Protein AF-0000000080300052 (afdb_homodimer)

Secondary structure (DSSP, 8-state):
----------HHHHHHHHHHHHTTT--TTTT-EEEEES-TTSHHHHHHHHTT-SEEEEEE--HHHHHHHHHHHHHTT-SSEEEEES-HHHHHHH----EEEEEE-PPTT-GGGGGHHHHHHHTT-EEEEEEEEEEE-TT---TTSTTEEEEEEETTEEEEEE----/----------HHHHHHHHHHHHTTT--TTTT-EEEEES-TTSHHHHHHHHTT-SEEEEEE--HHHHHHHHHHHHHTT-SSEEEEES-HHHHHHH----EEEEEE-PPTT-GGGGGHHHHHHHTT-EEEEEEEEEEE-TT---TTSTTEEEEEEETTEEEEEE----

InterPro domains:
  IPR002052 DNA methylase, N-6 adenine-specific, conserved site [PS00092] (102-108)
  IPR004398 RNA methyltransferase, RsmD [PIRSF004553] (4-162)
  IPR004398 RNA methyltransferase, RsmD [PTHR43542] (2-165)
  IPR029063 S-adenosyl-L-methionine-dependent methyltransferase superfamily [G3DSA:3.40.50.150] (1-165)
  IPR029063 S-adenosyl-L-methionine-dependent methyltransferase superfamily [SSF53335] (2-160)

Nearest PDB structures (foldseek):
  2fpo-assembly1_A  TM=8.765E-01  e=6.706E-13  Escherichia coli K-12
  2fpo-assembly6_F  TM=8.638E-01  e=6.706E-13  Escherichia coli K-12
  2fpo-assembly3_C  TM=8.314E-01  e=1.056E-12  Escherichia coli K-12
  2fpo-assembly4_D  TM=8.190E-01  e=1.894E-12  Escherichia coli K-12
  2fpo-assembly5_E  TM=8.215E-01  e=5.350E-12  Escherichia coli K-12

Foldseek 3Di:
DDDPPPVQCDVVNVVVVVVVVVVVQDQQQPAFEEEEEQCQQVPVVVVSVVSHHQAYEYEHADPVSLVNNVVVCVVVVDPRYDYDHDDRLVCLQPDQEAGQEYEYEDDPPDPCLLCVVVSNVVSRRYDQSHKYKYKDFPVDDCCPPPQWDDWDDRRGIIITMGHNDD/DDDPPPVQCDVVNVVVVVVVVVVVQDQQQPAFEEEEEQCQQVPVVVVSVVSHHQAYEYEHADPVSLVNNVVVCVVVVDPRYDYDHDDRLVCLQPDQEAGQEYEYEDDPPDPCLLCVVVSNVVSRRYDQSHKYKYKDFPVDDDCPPPQWDDWDDRRGIIITMGHNDD

Sequence (332 aa):
MPHTFKARPTTDFAKENLFNVLSNYMDFEEGVRALDLFAGTGSISIELVSRGCDQVISVEKDRDHYAFICKVMKELKTDKCLPVRGDVFRYIQGSRERFDFIFADPPYGLKELETLPDLIFDNNLLKEDGLFVLEHGKTNNFEEHPCFLERRIYGSVNFSFFGIQGMPHTFKARPTTDFAKENLFNVLSNYMDFEEGVRALDLFAGTGSISIELVSRGCDQVISVEKDRDHYAFICKVMKELKTDKCLPVRGDVFRYIQGSRERFDFIFADPPYGLKELETLPDLIFDNNLLKEDGLFVLEHGKTNNFEEHPCFLERRIYGSVNFSFFGIQG

Radius of gyration: 22.31 Å; Cα contacts (8 Å, |Δi|>4): 583; chains: 2; bounding box: 36×69×65 Å

pLDDT: mean 90.88, std 15.08, range [22.73, 98.81]

Organism: Bacteroides stercoris (NCBI:txid46506)

Structure (mmCIF, N/CA/C/O backbone):
data_AF-0000000080300052-model_v1
#
loop_
_entity.id
_entity.type
_entity.pdbx_description
1 polymer 'Ribosomal RNA small subunit methyltransferase D'
#
loop_
_atom_site.group_PDB
_atom_site.id
_atom_site.type_symbol
_atom_site.label_atom_id
_atom_site.label_alt_id
_atom_site.label_comp_id
_atom_site.label_asym_id
_atom_site.label_entity_id
_atom_site.label_seq_id
_atom_site.pdbx_PDB_ins_code
_atom_site.Cartn_x
_atom_site.Cartn_y
_atom_site.Cartn_z
_atom_site.occupancy
_atom_site.B_iso_or_equiv
_atom_site.auth_seq_id
_atom_site.auth_comp_id
_atom_site.auth_asym_id
_atom_site.auth_atom_id
_atom_site.pdbx_PDB_model_num
ATOM 1 N N . MET A 1 1 ? -16.984 16.594 -32.406 1 22.95 1 MET A N 1
ATOM 2 C CA . MET A 1 1 ? -15.789 17 -31.672 1 22.95 1 MET A CA 1
ATOM 3 C C . MET A 1 1 ? -15.625 16.172 -30.391 1 22.95 1 MET A C 1
ATOM 5 O O . MET A 1 1 ? -16.531 16.125 -29.562 1 22.95 1 MET A O 1
ATOM 9 N N . PRO A 1 2 ? -14.945 15.039 -30.25 1 26.14 2 PRO A N 1
ATOM 10 C CA . PRO A 1 2 ? -15.219 13.992 -29.266 1 26.14 2 PRO A CA 1
ATOM 11 C C . PRO A 1 2 ? -15.133 14.5 -27.828 1 26.14 2 PRO A C 1
ATOM 13 O O . PRO A 1 2 ? -14.523 15.539 -27.578 1 26.14 2 PRO A O 1
ATOM 16 N N .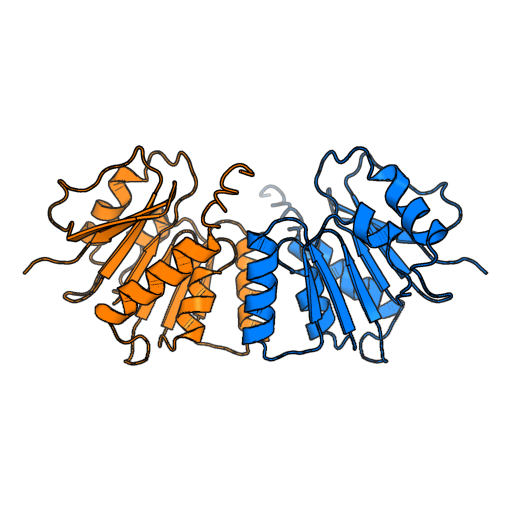 HIS A 1 3 ? -16.094 14.242 -26.781 1 28.86 3 HIS A N 1
ATOM 17 C CA . HIS 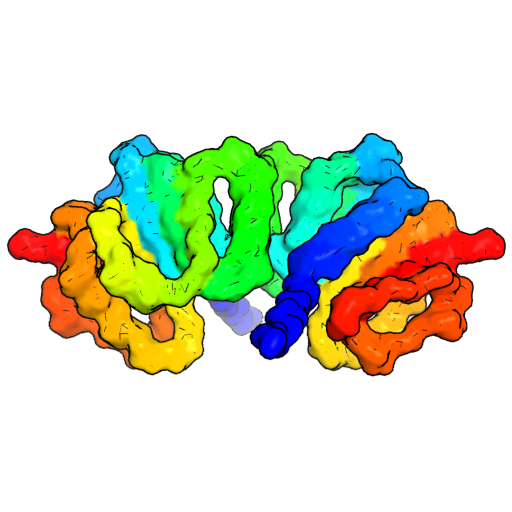A 1 3 ? -16.391 14.562 -25.391 1 28.86 3 HIS A CA 1
ATOM 18 C C . HIS A 1 3 ? -15.141 14.469 -24.516 1 28.86 3 HIS A C 1
ATOM 20 O O . HIS A 1 3 ? -14.234 13.688 -24.812 1 28.86 3 HIS A O 1
ATOM 26 N N . THR A 1 4 ? -14.742 15.602 -23.828 1 32.94 4 THR A N 1
ATOM 27 C CA . THR A 1 4 ? -13.602 15.922 -22.969 1 32.94 4 THR A CA 1
ATOM 28 C C . THR A 1 4 ? -13.336 14.797 -21.969 1 32.94 4 THR A C 1
ATOM 30 O O . THR A 1 4 ? -14.219 14.414 -21.203 1 32.94 4 THR A O 1
ATOM 33 N N . PHE A 1 5 ? -12.68 13.82 -22.375 1 31.84 5 PHE A N 1
ATOM 34 C CA . PHE A 1 5 ? -12.133 12.836 -21.453 1 31.84 5 PHE A CA 1
ATOM 35 C C . PHE A 1 5 ? -11.625 13.508 -20.172 1 31.84 5 PHE A C 1
ATOM 37 O O . PHE A 1 5 ? -10.641 14.242 -20.203 1 31.84 5 PHE A O 1
ATOM 44 N N . LYS A 1 6 ? -12.492 14.172 -19.5 1 33.47 6 LYS A N 1
ATOM 45 C CA . LYS A 1 6 ? -12.109 14.711 -18.203 1 33.47 6 LYS A CA 1
ATOM 46 C C . LYS A 1 6 ? -11.383 13.664 -17.359 1 33.47 6 LYS A C 1
ATOM 48 O O . LYS A 1 6 ? -12.008 12.727 -16.844 1 33.47 6 LYS A O 1
ATOM 53 N N . ALA A 1 7 ? -10.195 13.375 -17.641 1 35.72 7 ALA A N 1
ATOM 54 C CA . ALA A 1 7 ? -9.352 12.539 -16.797 1 35.72 7 ALA A CA 1
ATOM 55 C C . ALA A 1 7 ? -9.453 12.961 -15.336 1 35.72 7 ALA A C 1
ATOM 57 O O . ALA A 1 7 ? -9.211 14.117 -14.992 1 35.72 7 ALA A O 1
ATOM 58 N N . ARG A 1 8 ? -10.422 12.414 -14.523 1 44.41 8 ARG A N 1
ATOM 59 C CA . ARG A 1 8 ? -10.523 12.695 -13.102 1 44.41 8 ARG A CA 1
ATOM 60 C C . ARG A 1 8 ? -9.148 12.672 -12.43 1 44.41 8 ARG A C 1
ATOM 62 O O . ARG A 1 8 ? -8.344 11.781 -12.695 1 44.41 8 ARG A O 1
ATOM 69 N N . PRO A 1 9 ? -8.766 13.922 -11.992 1 48.62 9 PRO A N 1
ATOM 70 C CA . PRO A 1 9 ? -7.523 13.875 -11.219 1 48.62 9 PRO A CA 1
ATOM 71 C C . PRO A 1 9 ? -7.457 12.672 -10.281 1 48.62 9 PRO A C 1
ATOM 73 O O . PRO A 1 9 ? -8.438 12.352 -9.602 1 48.62 9 PRO A O 1
ATOM 76 N N . THR A 1 10 ? -6.574 11.719 -10.555 1 54.78 10 THR A N 1
ATOM 77 C CA . THR A 1 10 ? -6.359 10.57 -9.68 1 54.78 10 THR A CA 1
ATOM 78 C C . THR A 1 10 ? -5.711 11 -8.367 1 54.78 10 THR A C 1
ATOM 80 O O . THR A 1 10 ? -5.145 12.094 -8.281 1 54.78 10 THR A O 1
ATOM 83 N N . THR A 1 11 ? -6.141 10.422 -7.254 1 64.38 11 THR A N 1
ATOM 84 C CA . THR A 1 11 ? -5.547 10.641 -5.941 1 64.38 11 THR A CA 1
ATOM 85 C C . THR A 1 11 ? -4.047 10.883 -6.059 1 64.38 11 THR A C 1
ATOM 87 O O . THR A 1 11 ? -3.486 11.711 -5.332 1 64.38 11 THR A O 1
ATOM 90 N N . ASP A 1 12 ? -3.469 10.477 -7.207 1 74.56 12 ASP A N 1
ATOM 91 C CA . ASP A 1 12 ? -2.037 10.656 -7.43 1 74.56 12 ASP A CA 1
ATOM 92 C C . ASP A 1 12 ? -1.721 12.078 -7.883 1 74.56 12 ASP A C 1
ATOM 94 O O . ASP A 1 12 ? -0.766 12.688 -7.402 1 74.56 12 ASP A O 1
ATOM 98 N N . PHE A 1 13 ? -2.639 12.602 -8.719 1 82.44 13 PHE A N 1
ATOM 99 C CA . PHE A 1 13 ? -2.467 13.969 -9.195 1 82.44 13 PHE A CA 1
ATOM 100 C C . PHE A 1 13 ? -2.562 14.961 -8.039 1 82.44 13 PHE A C 1
ATOM 102 O O . PHE A 1 13 ? -1.73 15.867 -7.918 1 82.44 13 PHE A O 1
ATOM 109 N N . ALA A 1 14 ? -3.529 14.812 -7.273 1 90.25 14 ALA A N 1
ATOM 110 C CA . ALA A 1 14 ? -3.721 15.688 -6.121 1 90.25 14 ALA A CA 1
ATOM 111 C C . ALA A 1 14 ? -2.502 15.664 -5.207 1 90.25 14 ALA A C 1
ATOM 113 O O . ALA A 1 14 ? -2.049 16.719 -4.738 1 90.25 14 ALA A O 1
ATOM 114 N N . LYS A 1 15 ? -1.946 14.539 -4.996 1 89.38 15 LYS A N 1
ATOM 115 C CA . LYS A 1 15 ? -0.787 14.375 -4.125 1 89.38 15 LYS A CA 1
ATOM 116 C C . LYS A 1 15 ? 0.44 15.07 -4.707 1 89.38 15 LYS A C 1
ATOM 118 O O . LYS A 1 15 ? 1.179 15.742 -3.988 1 89.38 15 LYS A O 1
ATOM 123 N N . GLU A 1 16 ? 0.646 14.891 -6 1 89.5 16 GLU A N 1
ATOM 124 C CA . GLU A 1 16 ? 1.771 15.547 -6.656 1 89.5 16 GLU A CA 1
ATOM 125 C C . GLU A 1 16 ? 1.666 17.062 -6.539 1 89.5 16 GLU A C 1
ATOM 127 O O . GLU A 1 16 ? 2.656 17.734 -6.254 1 89.5 16 GLU A O 1
ATOM 132 N N . ASN A 1 17 ? 0.532 17.531 -6.77 1 93.06 17 ASN A N 1
ATOM 133 C CA . ASN A 1 17 ? 0.311 18.969 -6.652 1 93.06 17 ASN A CA 1
ATOM 134 C C . ASN A 1 17 ? 0.494 19.438 -5.219 1 93.06 17 ASN A C 1
ATOM 136 O O . ASN A 1 17 ? 1.054 20.516 -4.984 1 93.06 17 ASN A O 1
ATOM 140 N N . LEU A 1 18 ? 0.009 18.656 -4.316 1 95.75 18 LEU A N 1
ATOM 141 C CA . LEU A 1 18 ? 0.187 18.984 -2.906 1 95.75 18 LEU A CA 1
ATOM 142 C C . LEU A 1 18 ? 1.66 19.219 -2.586 1 95.75 18 LEU A C 1
ATOM 144 O O . LEU A 1 18 ? 2.016 20.25 -1.998 1 95.75 18 LEU A O 1
ATOM 148 N N . PHE A 1 19 ? 2.523 18.359 -2.969 1 95.75 19 PHE A N 1
ATOM 149 C CA . PHE A 1 19 ? 3.932 18.453 -2.6 1 95.75 19 PHE A CA 1
ATOM 150 C C . PHE A 1 19 ? 4.621 19.578 -3.346 1 95.75 19 PHE A C 1
ATOM 152 O O . PHE A 1 19 ? 5.586 20.156 -2.846 1 95.75 19 PHE A O 1
ATOM 159 N N . ASN A 1 20 ? 4.078 19.891 -4.52 1 93.81 20 ASN A N 1
ATOM 160 C CA . ASN A 1 20 ? 4.559 21.094 -5.199 1 93.81 20 ASN A CA 1
ATOM 161 C C . ASN A 1 20 ? 4.266 22.359 -4.383 1 93.81 20 ASN A C 1
ATOM 163 O O . ASN A 1 20 ? 5.141 23.203 -4.223 1 93.81 20 ASN A O 1
ATOM 167 N N . VAL A 1 21 ? 3.098 22.391 -3.918 1 95.38 21 VAL A N 1
ATOM 168 C CA . VAL A 1 21 ? 2.695 23.547 -3.104 1 95.38 21 VAL A CA 1
ATOM 169 C C . VAL A 1 21 ? 3.514 23.562 -1.814 1 95.38 21 VAL A C 1
ATOM 171 O O . VAL A 1 21 ? 3.982 24.625 -1.393 1 95.38 21 VAL A O 1
ATOM 174 N N . LEU A 1 22 ? 3.75 22.469 -1.156 1 96.69 22 LEU A N 1
ATOM 175 C CA . LEU A 1 22 ? 4.461 22.359 0.113 1 96.69 22 LEU A CA 1
ATOM 176 C C . LEU A 1 22 ? 5.902 22.828 -0.029 1 96.69 22 LEU A C 1
ATOM 178 O O . LEU A 1 22 ? 6.48 23.359 0.917 1 96.69 22 LEU A O 1
ATOM 182 N N . SER A 1 23 ? 6.426 22.641 -1.203 1 94.44 23 SER A N 1
ATOM 183 C CA . SER A 1 23 ? 7.812 23.016 -1.451 1 94.44 23 SER A CA 1
ATOM 184 C C . SER A 1 23 ? 7.992 24.531 -1.341 1 94.44 23 SER A C 1
ATOM 186 O O . SER A 1 23 ? 9.109 25.016 -1.151 1 94.44 23 SER A O 1
ATOM 188 N N . ASN A 1 24 ? 6.871 25.203 -1.482 1 93.19 24 ASN A N 1
ATOM 189 C CA . ASN A 1 24 ? 6.914 26.656 -1.317 1 93.19 24 ASN A CA 1
ATOM 190 C C . ASN A 1 24 ? 6.953 27.047 0.156 1 93.19 24 ASN A C 1
ATOM 192 O O . ASN A 1 24 ? 7.32 28.172 0.49 1 93.19 24 ASN A O 1
ATOM 196 N N . TYR A 1 25 ? 6.531 26.203 1 1 93.06 25 TYR A N 1
ATOM 197 C CA . TYR A 1 25 ? 6.449 26.5 2.424 1 93.06 25 TYR A CA 1
ATOM 198 C C . TYR A 1 25 ? 7.699 26.031 3.154 1 93.06 25 TYR A C 1
ATOM 200 O O . TYR A 1 25 ? 8.078 26.609 4.184 1 93.06 25 TYR A O 1
ATOM 208 N N . MET A 1 26 ? 8.289 24.938 2.666 1 94.25 26 MET A N 1
ATOM 209 C CA . MET A 1 26 ? 9.398 24.359 3.428 1 94.25 26 MET A CA 1
ATOM 210 C C . MET A 1 26 ? 10.328 23.562 2.52 1 94.25 26 MET A C 1
ATOM 212 O O . MET A 1 26 ? 9.914 23.094 1.457 1 94.25 26 MET A O 1
ATOM 216 N N . ASP A 1 27 ? 11.531 23.469 2.939 1 95.81 27 ASP A N 1
ATOM 217 C CA . ASP A 1 27 ? 12.523 22.578 2.34 1 95.81 27 ASP A CA 1
ATOM 218 C C . ASP A 1 27 ? 12.648 21.281 3.131 1 95.81 27 ASP A C 1
ATOM 220 O O . ASP A 1 27 ? 13.203 21.266 4.23 1 95.81 27 ASP A O 1
ATOM 224 N N . PHE A 1 28 ? 12.195 20.234 2.555 1 95.5 28 PHE A N 1
ATOM 225 C CA . PHE A 1 28 ? 12.117 18.953 3.248 1 95.5 28 PHE A CA 1
ATOM 226 C C . PHE A 1 28 ? 13.5 18.453 3.625 1 95.5 28 PHE A C 1
ATOM 228 O O . PHE A 1 28 ? 13.648 17.625 4.539 1 95.5 28 PHE A O 1
ATOM 235 N N . GLU A 1 29 ? 14.508 18.969 2.955 1 95 29 GLU A N 1
ATOM 236 C CA . GLU A 1 29 ? 15.875 18.516 3.186 1 95 29 GLU A CA 1
ATOM 237 C C . GLU A 1 29 ? 16.531 19.281 4.328 1 95 29 GLU A C 1
ATOM 239 O O . GLU A 1 29 ? 17.672 19.016 4.68 1 95 29 GLU A O 1
ATOM 244 N N . GLU A 1 30 ? 15.805 20.156 4.898 1 94.56 30 GLU A N 1
ATOM 245 C CA . GLU A 1 30 ? 16.391 21.016 5.922 1 94.56 30 GLU A CA 1
ATOM 246 C C . GLU A 1 30 ? 15.93 20.609 7.316 1 94.56 30 GLU A C 1
ATOM 248 O O . GLU A 1 30 ? 15.406 21.438 8.07 1 94.56 30 GLU A O 1
ATOM 253 N N . GLY A 1 31 ? 16.125 19.359 7.691 1 94.69 31 GLY A N 1
ATOM 254 C CA . GLY A 1 31 ? 15.898 18.875 9.039 1 94.69 31 GLY A CA 1
ATOM 255 C C . GLY A 1 31 ? 14.43 18.812 9.414 1 94.69 31 GLY A C 1
ATOM 256 O O . GLY A 1 31 ? 14.078 18.984 10.586 1 94.69 31 GLY A O 1
ATOM 257 N N . VAL A 1 32 ? 13.562 18.562 8.484 1 97.06 32 VAL A N 1
ATOM 258 C CA . VAL A 1 32 ? 12.117 18.562 8.695 1 97.06 32 VAL A CA 1
ATOM 259 C C . VAL A 1 32 ? 11.703 17.266 9.398 1 97.06 32 VAL A C 1
ATOM 261 O O . VAL A 1 32 ? 12.086 16.172 8.977 1 97.06 32 VAL A O 1
ATOM 264 N N . ARG A 1 33 ? 11 17.406 10.484 1 98.19 33 ARG A N 1
ATOM 265 C CA . ARG A 1 33 ? 10.312 16.312 11.164 1 98.19 33 ARG A CA 1
ATOM 266 C C . ARG A 1 33 ? 8.828 16.297 10.805 1 98.19 33 ARG A C 1
ATOM 268 O O . ARG A 1 33 ? 8.109 17.266 11.062 1 98.19 33 ARG A O 1
ATOM 275 N N . ALA A 1 34 ? 8.383 15.203 10.273 1 98.75 34 ALA A N 1
ATOM 276 C CA . ALA A 1 34 ? 7.016 15.141 9.758 1 98.75 34 ALA A CA 1
ATOM 277 C C . ALA A 1 34 ? 6.211 14.047 10.453 1 98.75 34 ALA A C 1
ATOM 279 O O . ALA A 1 34 ? 6.777 13.047 10.906 1 98.75 34 ALA A O 1
ATOM 280 N N . LEU A 1 35 ? 4.949 14.25 10.562 1 98.81 35 LEU A N 1
ATOM 281 C CA . LEU A 1 35 ? 3.975 13.312 11.102 1 98.81 35 LEU A CA 1
ATOM 282 C C . LEU A 1 35 ? 2.902 12.984 10.07 1 98.81 35 LEU A C 1
ATOM 284 O O . LEU A 1 35 ? 2.248 13.883 9.539 1 98.81 35 LEU A O 1
ATOM 288 N N . ASP A 1 36 ? 2.775 11.742 9.734 1 98.69 36 ASP A N 1
ATOM 289 C CA . ASP A 1 36 ? 1.779 11.234 8.797 1 98.69 36 ASP A CA 1
ATOM 290 C C . ASP A 1 36 ? 0.674 10.477 9.523 1 98.69 36 ASP A C 1
ATOM 292 O O . ASP A 1 36 ? 0.85 9.312 9.891 1 98.69 36 ASP A O 1
ATOM 296 N N . LEU A 1 37 ? -0.493 11.141 9.742 1 98.62 37 LEU A N 1
ATOM 297 C CA . LEU A 1 37 ? -1.633 10.555 10.438 1 98.62 37 LEU A CA 1
ATOM 298 C C . LEU A 1 37 ? -2.543 9.812 9.461 1 98.62 37 LEU A C 1
ATOM 300 O O . LEU A 1 37 ? -2.805 10.305 8.359 1 98.62 37 LEU A O 1
ATOM 304 N N . PHE A 1 38 ? -3.082 8.664 9.891 1 97.81 38 PHE A N 1
ATOM 305 C CA . PHE A 1 38 ? -3.848 7.805 8.992 1 97.81 38 PHE A CA 1
ATOM 306 C C . PHE A 1 38 ? -3.035 7.449 7.754 1 97.81 38 PHE A C 1
ATOM 308 O O . PHE A 1 38 ? -3.496 7.645 6.629 1 97.81 38 PHE A O 1
ATOM 315 N N . ALA A 1 39 ? -1.866 6.777 7.992 1 97.31 39 ALA A N 1
ATOM 316 C CA . ALA A 1 39 ? -0.827 6.672 6.973 1 97.31 39 ALA A CA 1
ATOM 317 C C . ALA A 1 39 ? -1.252 5.73 5.852 1 97.31 39 ALA A C 1
ATOM 319 O O . ALA A 1 39 ? -0.729 5.805 4.734 1 97.31 39 ALA A O 1
ATOM 320 N N . GLY A 1 40 ? -2.234 4.746 6.199 1 94.25 40 GLY A N 1
ATOM 321 C CA . GLY A 1 40 ? -2.645 3.805 5.168 1 94.25 40 GLY A CA 1
ATOM 322 C C . GLY A 1 40 ? -1.496 2.969 4.637 1 94.25 40 GLY A C 1
ATOM 323 O O . GLY A 1 40 ? -0.765 2.344 5.406 1 94.25 40 GLY A O 1
ATOM 324 N N . THR A 1 41 ? -1.279 3.057 3.322 1 92.31 41 THR A N 1
ATOM 325 C CA . THR A 1 41 ? -0.199 2.299 2.699 1 92.31 41 THR A CA 1
ATOM 326 C C . THR A 1 41 ? 1.14 3.004 2.896 1 92.31 41 THR A C 1
ATOM 328 O O . THR A 1 41 ? 2.195 2.438 2.604 1 92.31 41 THR A O 1
ATOM 331 N N . GLY A 1 42 ? 1.105 4.18 3.35 1 95.12 42 GLY A N 1
ATOM 332 C CA . GLY A 1 42 ? 2.344 4.906 3.582 1 95.12 42 GLY A CA 1
ATOM 333 C C . GLY A 1 42 ? 2.768 5.758 2.398 1 95.12 42 GLY A C 1
ATOM 334 O O . GLY A 1 42 ? 3.928 6.16 2.301 1 95.12 42 GLY A O 1
ATOM 335 N N . SER A 1 43 ? 1.838 6.027 1.483 1 93.69 43 SER A N 1
ATOM 336 C CA . SER A 1 43 ? 2.152 6.785 0.276 1 93.69 43 SER A CA 1
ATOM 337 C C . SER A 1 43 ? 2.748 8.148 0.616 1 93.69 43 SER A C 1
ATOM 339 O O . SER A 1 43 ? 3.766 8.547 0.047 1 93.69 43 SER A O 1
ATOM 341 N N . ILE A 1 44 ? 2.16 8.812 1.545 1 96 44 ILE A N 1
ATOM 342 C CA . ILE A 1 44 ? 2.641 10.125 1.951 1 96 44 ILE A CA 1
ATOM 343 C C . ILE A 1 44 ? 3.975 9.984 2.682 1 96 44 ILE A C 1
ATOM 345 O O . ILE A 1 44 ? 4.91 10.75 2.428 1 96 44 ILE A O 1
ATOM 349 N N . SER A 1 45 ? 4.094 9.008 3.605 1 97.31 45 SER A N 1
ATOM 350 C CA . SER A 1 45 ? 5.328 8.758 4.344 1 97.31 45 SER A CA 1
ATOM 351 C C . SER A 1 45 ? 6.5 8.523 3.4 1 97.31 45 SER A C 1
ATOM 353 O O . SER A 1 45 ? 7.582 9.086 3.592 1 97.31 45 SER A O 1
ATOM 355 N N . ILE A 1 46 ? 6.23 7.781 2.377 1 94.81 46 ILE A N 1
ATOM 356 C CA . ILE A 1 46 ? 7.273 7.445 1.415 1 94.81 46 ILE A CA 1
ATOM 357 C C . ILE A 1 46 ? 7.691 8.695 0.648 1 94.81 46 ILE A C 1
ATOM 359 O O . ILE A 1 46 ? 8.883 8.93 0.42 1 94.81 46 ILE A O 1
ATOM 363 N N . GLU A 1 47 ? 6.723 9.516 0.265 1 94.88 47 GLU A N 1
ATOM 364 C CA . GLU A 1 47 ? 7.02 10.766 -0.43 1 94.88 47 GLU A CA 1
ATOM 365 C C . GLU A 1 47 ? 7.879 11.688 0.432 1 94.88 47 GLU A C 1
ATOM 367 O O . GLU A 1 47 ? 8.859 12.258 -0.052 1 94.88 47 GLU A O 1
ATOM 372 N N . LEU A 1 48 ? 7.508 11.773 1.665 1 97.25 48 LEU A N 1
ATOM 373 C CA . LEU A 1 48 ? 8.242 12.633 2.588 1 97.25 48 LEU A CA 1
ATOM 374 C C . LEU A 1 48 ? 9.688 12.156 2.742 1 97.25 48 LEU A C 1
ATOM 376 O O . LEU A 1 48 ? 10.617 12.969 2.715 1 97.25 48 LEU A O 1
ATOM 380 N N . VAL A 1 49 ? 9.891 10.836 2.865 1 96.25 49 VAL A N 1
ATOM 381 C CA . VAL A 1 49 ? 11.227 10.266 2.969 1 96.25 49 VAL A CA 1
ATOM 382 C C . VAL A 1 49 ? 12 10.531 1.682 1 96.25 49 VAL A C 1
ATOM 384 O O . VAL A 1 49 ? 13.164 10.953 1.724 1 96.25 49 VAL A O 1
ATOM 387 N N . SER A 1 50 ? 11.352 10.336 0.614 1 93.25 50 SER A N 1
ATOM 388 C CA . SER A 1 50 ? 11.977 10.5 -0.694 1 93.25 50 SER A CA 1
ATOM 389 C C . SER A 1 50 ? 12.414 11.945 -0.916 1 93.25 50 SER A C 1
ATOM 391 O O . SER A 1 50 ? 13.414 12.195 -1.595 1 93.25 50 SER A O 1
ATOM 393 N N . ARG A 1 51 ? 11.703 12.852 -0.324 1 94.69 51 ARG A N 1
ATOM 394 C CA . ARG A 1 51 ? 11.984 14.266 -0.531 1 94.69 51 ARG A CA 1
ATOM 395 C C . ARG A 1 51 ? 13 14.773 0.482 1 94.69 51 ARG A C 1
ATOM 397 O O . ARG A 1 51 ? 13.367 15.953 0.471 1 94.69 51 ARG A O 1
ATOM 404 N N . GLY A 1 52 ? 13.406 13.906 1.388 1 95.5 52 GLY A N 1
ATOM 405 C CA . GLY A 1 52 ? 14.57 14.227 2.189 1 95.5 52 GLY A CA 1
ATOM 406 C C . GLY A 1 52 ? 14.234 14.602 3.619 1 95.5 52 GLY A C 1
ATOM 407 O O . GLY A 1 52 ? 15.078 15.109 4.352 1 95.5 52 GLY A O 1
ATOM 408 N N . CYS A 1 53 ? 13.016 14.359 4.066 1 96.75 53 CYS A N 1
ATOM 409 C CA . CYS A 1 53 ? 12.664 14.641 5.457 1 96.75 53 CYS A CA 1
ATOM 410 C C . CYS A 1 53 ? 13.625 13.938 6.41 1 96.75 53 CYS A C 1
ATOM 412 O O . CYS A 1 53 ? 14.023 12.797 6.16 1 96.75 53 CYS A O 1
ATOM 414 N N . ASP A 1 54 ? 13.969 14.586 7.48 1 96.69 54 ASP A N 1
ATOM 415 C CA . ASP A 1 54 ? 14.898 14.023 8.453 1 96.69 54 ASP A CA 1
ATOM 416 C C . ASP A 1 54 ? 14.258 12.875 9.227 1 96.69 54 ASP A C 1
ATOM 418 O O . ASP A 1 54 ? 14.922 11.883 9.531 1 96.69 54 ASP A O 1
ATOM 422 N N . GLN A 1 55 ? 13.039 13.07 9.562 1 97.94 55 GLN A N 1
ATOM 423 C CA . GLN A 1 55 ? 12.289 12.047 10.289 1 97.94 55 GLN A CA 1
ATOM 424 C C . GLN A 1 55 ? 10.805 12.094 9.938 1 97.94 55 GLN A C 1
ATOM 426 O O . GLN A 1 55 ? 10.219 13.172 9.867 1 97.94 55 GLN A O 1
ATOM 431 N N . VAL A 1 56 ? 10.305 10.969 9.711 1 98.62 56 VAL A N 1
ATOM 432 C CA . VAL A 1 56 ? 8.875 10.812 9.461 1 98.62 56 VAL A CA 1
ATOM 433 C C . VAL A 1 56 ? 8.281 9.805 10.438 1 98.62 56 VAL A C 1
ATOM 435 O O . VAL A 1 56 ? 8.797 8.688 10.578 1 98.62 56 VAL A O 1
ATOM 438 N N . ILE A 1 57 ? 7.297 10.211 11.18 1 98.69 57 ILE A N 1
ATOM 439 C CA . ILE A 1 57 ? 6.504 9.273 11.969 1 98.69 57 ILE A CA 1
ATOM 440 C C . ILE A 1 57 ? 5.18 8.992 11.266 1 98.69 57 ILE A C 1
ATOM 442 O O . ILE A 1 57 ? 4.453 9.922 10.898 1 98.69 57 ILE A O 1
ATOM 446 N N . SER A 1 58 ? 4.934 7.797 10.969 1 98.5 58 SER A N 1
ATOM 447 C CA . SER A 1 58 ? 3.674 7.391 10.352 1 98.5 58 SER A CA 1
ATOM 448 C C . SER A 1 58 ? 2.787 6.645 11.336 1 98.5 58 SER A C 1
ATOM 450 O O . SER A 1 58 ? 3.203 5.641 11.922 1 98.5 58 SER A O 1
ATOM 452 N N . VAL A 1 59 ? 1.547 7.113 11.555 1 98.62 59 VAL A N 1
ATOM 453 C CA . VAL A 1 59 ? 0.621 6.492 12.5 1 98.62 59 VAL A CA 1
ATOM 454 C C . VAL A 1 59 ? -0.497 5.785 11.734 1 98.62 59 VAL A C 1
ATOM 456 O O . VAL A 1 59 ? -1.206 6.41 10.945 1 98.62 59 VAL A O 1
ATOM 459 N N . GLU A 1 60 ? -0.613 4.543 11.953 1 97.62 60 GLU A N 1
ATOM 460 C CA . GLU A 1 60 ? -1.602 3.707 11.281 1 97.62 60 GLU A CA 1
ATOM 461 C C . GLU A 1 60 ? -2.164 2.646 12.219 1 97.62 60 GLU A C 1
ATOM 463 O O . GLU A 1 60 ? -1.406 1.938 12.891 1 97.62 60 GLU A O 1
ATOM 468 N N . LYS A 1 61 ? -3.488 2.545 12.234 1 96.81 61 LYS A N 1
ATOM 469 C CA . LYS A 1 61 ? -4.117 1.654 13.203 1 96.81 61 LYS A CA 1
ATOM 470 C C . LYS A 1 61 ? -4.227 0.234 12.656 1 96.81 61 LYS A C 1
ATOM 472 O O . LYS A 1 61 ? -4.191 -0.734 13.414 1 96.81 61 LYS A O 1
ATOM 477 N N . ASP A 1 62 ? -4.398 0.143 11.352 1 93.38 62 ASP A N 1
ATOM 478 C CA . ASP A 1 62 ? -4.57 -1.172 10.742 1 93.38 62 ASP A CA 1
ATOM 479 C C . ASP A 1 62 ? -3.27 -1.968 10.773 1 93.38 62 ASP A C 1
ATOM 481 O O . ASP A 1 62 ? -2.234 -1.495 10.297 1 93.38 62 ASP A O 1
ATOM 485 N N . ARG A 1 63 ? -3.332 -3.125 11.234 1 92.31 63 ARG A N 1
ATOM 486 C CA . ARG A 1 63 ? -2.154 -3.967 11.43 1 92.31 63 ARG A CA 1
ATOM 487 C C . ARG A 1 63 ? -1.48 -4.281 10.094 1 92.31 63 ARG A C 1
ATOM 489 O O . ARG A 1 63 ? -0.252 -4.262 10 1 92.31 63 ARG A O 1
ATOM 496 N N . ASP A 1 64 ? -2.244 -4.598 9.102 1 88.69 64 ASP A N 1
ATOM 497 C CA . ASP A 1 64 ? -1.695 -4.977 7.801 1 88.69 64 ASP A CA 1
ATOM 498 C C . ASP A 1 64 ? -1.026 -3.783 7.121 1 88.69 64 ASP A C 1
ATOM 500 O O . ASP A 1 64 ? 0.048 -3.918 6.531 1 88.69 64 ASP A O 1
ATOM 504 N N . HIS A 1 65 ? -1.69 -2.676 7.223 1 93.75 65 HIS A N 1
ATOM 505 C CA . HIS A 1 65 ? -1.091 -1.468 6.668 1 93.75 65 HIS A CA 1
ATOM 506 C C . HIS A 1 65 ? 0.199 -1.108 7.398 1 93.75 65 HIS A C 1
ATOM 508 O O . HIS A 1 65 ? 1.207 -0.786 6.766 1 93.75 65 HIS A O 1
ATOM 514 N N . TYR A 1 66 ? 0.125 -1.204 8.734 1 95.62 66 TYR A N 1
ATOM 515 C CA . TYR A 1 66 ? 1.313 -0.951 9.539 1 95.62 66 TYR A CA 1
ATOM 516 C C . TYR A 1 66 ? 2.459 -1.866 9.125 1 95.62 66 TYR A C 1
ATOM 518 O O . TYR A 1 66 ? 3.578 -1.403 8.891 1 95.62 66 TYR A O 1
ATOM 526 N N . ALA A 1 67 ? 2.213 -3.105 9.023 1 92.62 67 ALA A N 1
ATOM 527 C CA . ALA A 1 67 ? 3.232 -4.082 8.648 1 92.62 67 ALA A CA 1
ATOM 528 C C . ALA A 1 67 ? 3.785 -3.797 7.258 1 92.62 67 ALA A C 1
ATOM 530 O O . ALA A 1 67 ? 4.98 -3.963 7.012 1 92.62 67 ALA A O 1
ATOM 531 N N . PHE A 1 68 ? 2.9 -3.396 6.387 1 92.19 68 PHE A N 1
ATOM 532 C CA . PHE A 1 68 ? 3.311 -3.082 5.023 1 92.19 68 PHE A CA 1
ATOM 533 C C . PHE A 1 68 ? 4.262 -1.891 5.008 1 92.19 68 PHE A C 1
ATOM 535 O O . PHE A 1 68 ? 5.277 -1.913 4.312 1 92.19 68 PHE A O 1
ATOM 542 N N . ILE A 1 69 ? 3.939 -0.881 5.758 1 96.06 69 ILE A N 1
ATOM 543 C CA . ILE A 1 69 ? 4.82 0.278 5.848 1 96.06 69 ILE A CA 1
ATOM 544 C C . ILE A 1 69 ? 6.184 -0.151 6.379 1 96.06 69 ILE A C 1
ATOM 546 O O . ILE A 1 69 ? 7.223 0.235 5.832 1 96.06 69 ILE A O 1
ATOM 550 N N . CYS A 1 70 ? 6.191 -0.955 7.441 1 95.31 70 CYS A N 1
ATOM 551 C CA . CYS A 1 70 ? 7.441 -1.455 8.008 1 95.31 70 CYS A CA 1
ATOM 552 C C . CYS A 1 70 ? 8.273 -2.172 6.945 1 95.31 70 CYS A C 1
ATOM 554 O O . CYS A 1 70 ? 9.477 -1.932 6.824 1 95.31 70 CYS A O 1
ATOM 556 N N . LYS A 1 71 ? 7.609 -2.953 6.23 1 92 71 LYS A N 1
ATOM 557 C CA . LYS A 1 71 ? 8.289 -3.732 5.195 1 92 71 LYS A CA 1
ATOM 558 C C . LYS A 1 71 ? 8.891 -2.824 4.129 1 92 71 LYS A C 1
ATOM 560 O O . LYS A 1 71 ? 10.047 -2.994 3.74 1 92 71 LYS A O 1
ATOM 565 N N . VAL A 1 72 ? 8.109 -1.928 3.623 1 93.94 72 VAL A N 1
ATOM 566 C CA . VAL A 1 72 ? 8.57 -1.02 2.58 1 93.94 72 VAL A CA 1
ATOM 567 C C . VAL A 1 72 ? 9.789 -0.245 3.076 1 93.94 72 VAL A C 1
ATOM 569 O O . VAL A 1 72 ? 10.805 -0.155 2.377 1 93.94 72 VAL A O 1
ATOM 572 N N . MET A 1 73 ? 9.727 0.246 4.301 1 95.62 73 MET A N 1
ATOM 573 C CA . MET A 1 73 ? 10.82 1.036 4.848 1 95.62 73 MET A CA 1
ATOM 574 C C . MET A 1 73 ? 12.07 0.177 5.031 1 95.62 73 MET A C 1
ATOM 576 O O . MET A 1 73 ? 13.188 0.657 4.852 1 95.62 73 MET A O 1
ATOM 580 N N . LYS A 1 74 ? 11.852 -1.021 5.434 1 94.12 74 LYS A N 1
ATOM 581 C CA . LYS A 1 74 ? 12.961 -1.957 5.559 1 94.12 74 LYS A CA 1
ATOM 582 C C . LYS A 1 74 ? 13.641 -2.191 4.211 1 94.12 74 LYS A C 1
ATOM 584 O O . LYS A 1 74 ? 14.867 -2.164 4.109 1 94.12 74 LYS A O 1
ATOM 589 N N . GLU A 1 75 ? 12.852 -2.389 3.178 1 91.81 75 GLU A N 1
ATOM 590 C CA . GLU A 1 75 ? 13.391 -2.639 1.843 1 91.81 75 GLU A CA 1
ATOM 591 C C . GLU A 1 75 ? 14.094 -1.404 1.293 1 91.81 75 GLU A C 1
ATOM 593 O O . GLU A 1 75 ? 15.07 -1.521 0.543 1 91.81 75 GLU A O 1
ATOM 598 N N . LEU A 1 76 ? 13.594 -0.255 1.698 1 92.31 76 LEU A N 1
ATOM 599 C CA . LEU A 1 76 ? 14.211 1.001 1.287 1 92.31 76 LEU A CA 1
ATOM 600 C C . LEU A 1 76 ? 15.5 1.249 2.061 1 92.31 76 LEU A C 1
ATOM 602 O O . LEU A 1 76 ? 16.266 2.162 1.729 1 92.31 76 LEU A O 1
ATOM 606 N N . LYS A 1 77 ? 15.711 0.417 3.133 1 92.44 77 LYS A N 1
ATOM 607 C CA . LYS A 1 77 ? 16.875 0.545 4.012 1 92.44 77 LYS A CA 1
ATOM 608 C C . LYS A 1 77 ? 16.969 1.956 4.586 1 92.44 77 LYS A C 1
ATOM 610 O O . LYS A 1 77 ? 18.047 2.566 4.559 1 92.44 77 LYS A O 1
ATOM 615 N N . THR A 1 78 ? 15.828 2.461 4.973 1 92.56 78 THR A N 1
ATOM 616 C CA . THR A 1 78 ? 15.805 3.801 5.547 1 92.56 78 THR A CA 1
ATOM 617 C C . THR A 1 78 ? 15.445 3.748 7.031 1 92.56 78 THR A C 1
ATOM 619 O O . THR A 1 78 ? 14.617 2.938 7.441 1 92.56 78 THR A O 1
ATOM 622 N N . ASP A 1 79 ? 16.062 4.605 7.777 1 93.94 79 ASP A N 1
ATOM 623 C CA . ASP A 1 79 ? 15.742 4.758 9.195 1 93.94 79 ASP A CA 1
ATOM 624 C C . ASP A 1 79 ? 15.055 6.094 9.453 1 93.94 79 ASP A C 1
ATOM 626 O O . ASP A 1 79 ? 14.891 6.5 10.609 1 93.94 79 ASP A O 1
ATOM 630 N N . LYS A 1 80 ? 14.641 6.711 8.367 1 96.38 80 LYS A N 1
ATOM 631 C CA . LYS A 1 80 ? 14.078 8.055 8.469 1 96.38 80 LYS A CA 1
ATOM 632 C C . LYS A 1 80 ? 12.578 8 8.742 1 96.38 80 LYS A C 1
ATOM 634 O O . LYS A 1 80 ? 11.961 9.023 9.055 1 96.38 80 LYS A O 1
ATOM 639 N N . CYS A 1 81 ? 12.023 6.848 8.594 1 97.44 81 CYS A N 1
ATOM 640 C CA . CYS A 1 81 ? 10.602 6.691 8.891 1 97.44 81 CYS A CA 1
ATOM 641 C C . CYS A 1 81 ? 10.391 5.695 10.023 1 97.44 81 CYS A C 1
ATOM 643 O O . CYS A 1 81 ? 10.945 4.598 10.008 1 97.44 81 CYS A O 1
ATOM 645 N N . LEU A 1 82 ? 9.664 6.109 11 1 97.5 82 LEU A N 1
ATOM 646 C CA . LEU A 1 82 ? 9.266 5.27 12.125 1 97.5 82 LEU A CA 1
ATOM 647 C C . LEU A 1 82 ? 7.762 5.012 12.109 1 97.5 82 LEU A C 1
ATOM 649 O O . LEU A 1 82 ? 6.977 5.879 12.5 1 97.5 82 LEU A O 1
ATOM 653 N N . PRO A 1 83 ? 7.379 3.867 11.609 1 98.06 83 PRO A N 1
ATOM 654 C CA . PRO A 1 83 ? 5.957 3.529 11.672 1 98.06 83 PRO A CA 1
ATOM 655 C C . PRO A 1 83 ? 5.484 3.234 13.094 1 98.06 83 PRO A C 1
ATOM 657 O O . PRO A 1 83 ? 6.199 2.59 13.867 1 98.06 83 PRO A O 1
ATOM 660 N N . VAL A 1 84 ? 4.34 3.76 13.461 1 98.06 84 VAL A N 1
ATOM 661 C CA . VAL A 1 84 ? 3.713 3.521 14.758 1 98.06 84 VAL A CA 1
ATOM 662 C C . VAL A 1 84 ? 2.318 2.936 14.555 1 98.06 84 VAL A C 1
ATOM 664 O O . VAL A 1 84 ? 1.487 3.52 13.852 1 98.06 84 VAL A O 1
ATOM 667 N N . ARG A 1 85 ? 2.164 1.758 15.156 1 97.62 85 ARG A N 1
ATOM 668 C CA . ARG A 1 85 ? 0.823 1.186 15.102 1 97.62 85 ARG A CA 1
ATOM 669 C C . ARG A 1 85 ? -0.045 1.709 16.234 1 97.62 85 ARG A C 1
ATOM 671 O O . ARG A 1 85 ? 0.239 1.454 17.406 1 97.62 85 ARG A O 1
ATOM 678 N N . GLY A 1 86 ? -1.17 2.383 15.844 1 97.44 86 GLY A N 1
ATOM 679 C CA . GLY A 1 86 ? -2.035 2.873 16.906 1 97.44 86 GLY A CA 1
ATOM 680 C C . GLY A 1 86 ? -3.143 3.779 16.406 1 97.44 86 GLY A C 1
ATOM 681 O O . GLY A 1 86 ? -3.162 4.152 15.227 1 97.44 86 GLY A O 1
ATOM 682 N N . ASP A 1 87 ? -3.992 4.051 17.312 1 97.19 87 ASP A N 1
ATOM 683 C CA . ASP A 1 87 ? -5.074 4.992 17.062 1 97.19 87 ASP A CA 1
ATOM 684 C C . ASP A 1 87 ? -4.555 6.43 17.016 1 97.19 87 ASP A C 1
ATOM 686 O O . ASP A 1 87 ? -3.838 6.863 17.922 1 97.19 87 ASP A O 1
ATOM 690 N N . VAL A 1 88 ? -4.945 7.137 15.969 1 97.81 88 VAL A N 1
ATOM 691 C CA . VAL A 1 88 ? -4.422 8.477 15.719 1 97.81 88 VAL A CA 1
ATOM 692 C C . VAL A 1 88 ? -4.805 9.398 16.875 1 97.81 88 VAL A C 1
ATOM 694 O O . VAL A 1 88 ? -3.982 10.195 17.344 1 97.81 88 VAL A O 1
ATOM 697 N N . PHE A 1 89 ? -5.992 9.297 17.375 1 96.94 89 PHE A N 1
ATOM 698 C CA . PHE A 1 89 ? -6.457 10.188 18.422 1 96.94 89 PHE A CA 1
ATOM 699 C C . PHE A 1 89 ? -5.719 9.922 19.734 1 96.94 89 PHE A C 1
ATOM 701 O O . PHE A 1 89 ? -5.34 10.852 20.438 1 96.94 89 PHE A O 1
ATOM 708 N N . ARG A 1 90 ? -5.535 8.688 19.984 1 96.88 90 ARG A N 1
ATOM 709 C CA . ARG A 1 90 ? -4.758 8.328 21.172 1 96.88 90 ARG A CA 1
ATOM 710 C C . ARG A 1 90 ? -3.316 8.805 21.047 1 96.88 90 ARG A C 1
ATOM 712 O O . ARG A 1 90 ? -2.73 9.297 22.016 1 96.88 90 ARG A O 1
ATOM 719 N N . TYR A 1 91 ? -2.781 8.648 19.875 1 98.06 91 TYR A N 1
ATOM 720 C CA . TYR A 1 91 ? -1.414 9.094 19.641 1 98.06 91 TYR A CA 1
ATOM 721 C C . TYR A 1 91 ? -1.281 10.594 19.891 1 98.06 91 TYR A C 1
ATOM 723 O O . TYR A 1 91 ? -0.355 11.031 20.594 1 98.06 91 TYR A O 1
ATOM 731 N N . ILE A 1 92 ? -2.193 11.336 19.359 1 97.69 92 ILE A N 1
ATOM 732 C CA . ILE A 1 92 ? -2.162 12.789 19.484 1 97.69 92 ILE A CA 1
ATOM 733 C C . ILE A 1 92 ? -2.215 13.18 20.969 1 97.69 92 ILE A C 1
ATOM 735 O O . ILE A 1 92 ? -1.447 14.031 21.422 1 97.69 92 ILE A O 1
ATOM 739 N N . GLN A 1 93 ? -3.072 12.547 21.672 1 95.81 93 GLN A N 1
ATOM 740 C CA . GLN A 1 93 ? -3.281 12.883 23.078 1 95.81 93 GLN A CA 1
ATOM 741 C C . GLN A 1 93 ? -2.068 12.492 23.922 1 95.81 93 GLN A C 1
ATOM 743 O O . GLN A 1 93 ? -1.785 13.133 24.938 1 95.81 93 GLN A O 1
ATOM 748 N N . GLY A 1 94 ? -1.373 11.5 23.469 1 94.5 94 GLY A N 1
ATOM 749 C CA . GLY A 1 94 ? -0.265 10.992 24.266 1 94.5 94 GLY A CA 1
ATOM 750 C C . GLY A 1 94 ? 1.083 11.523 23.812 1 94.5 94 GLY A C 1
ATOM 751 O O . GLY A 1 94 ? 2.094 11.32 24.484 1 94.5 94 GLY A O 1
ATOM 752 N N . SER A 1 95 ? 1.094 12.203 22.781 1 92.44 95 SER A N 1
ATOM 753 C CA . SER A 1 95 ? 2.373 12.625 22.219 1 92.44 95 SER A CA 1
ATOM 754 C C . SER A 1 95 ? 2.861 13.922 22.859 1 92.44 95 SER A C 1
ATOM 756 O O . SER A 1 95 ? 2.061 14.797 23.172 1 92.44 95 SER A O 1
ATOM 758 N N . ARG A 1 96 ? 4.176 14.016 23 1 90.88 96 ARG A N 1
ATOM 759 C CA . ARG A 1 96 ? 4.801 15.242 23.484 1 90.88 96 ARG A CA 1
ATOM 760 C C . ARG A 1 96 ? 5.746 15.82 22.438 1 90.88 96 ARG A C 1
ATOM 762 O O . ARG A 1 96 ? 6.461 16.797 22.719 1 90.88 96 ARG A O 1
ATOM 769 N N . GLU A 1 97 ? 5.719 15.289 21.297 1 95.31 97 GLU A N 1
ATOM 770 C CA . GLU A 1 97 ? 6.609 15.711 20.219 1 95.31 97 GLU A CA 1
ATOM 771 C C . GLU A 1 97 ? 5.961 16.797 19.359 1 95.31 97 GLU A C 1
ATOM 773 O O . GLU A 1 97 ? 4.738 16.953 19.359 1 95.31 97 GLU A O 1
ATOM 778 N N . ARG A 1 98 ? 6.855 17.609 18.797 1 97.81 98 ARG A N 1
ATOM 779 C CA . ARG A 1 98 ? 6.395 18.625 17.859 1 97.81 98 ARG A CA 1
ATOM 780 C C . ARG A 1 98 ? 6.965 18.391 16.469 1 97.81 98 ARG A C 1
ATOM 782 O O . ARG A 1 98 ? 8.078 17.875 16.328 1 97.81 98 ARG A O 1
ATOM 789 N N . PHE A 1 99 ? 6.254 18.859 15.484 1 98.44 99 PHE A N 1
ATOM 790 C CA . PHE A 1 99 ? 6.613 18.547 14.102 1 98.44 99 PHE A CA 1
ATOM 791 C C . PHE A 1 99 ? 6.605 19.812 13.25 1 98.44 99 PHE A C 1
ATOM 793 O O . PHE A 1 99 ? 5.859 20.75 13.523 1 98.44 99 PHE A O 1
ATOM 800 N N . ASP A 1 100 ? 7.492 19.812 12.258 1 98.38 100 ASP A N 1
ATOM 801 C CA . ASP A 1 100 ? 7.496 20.891 11.266 1 98.38 100 ASP A CA 1
ATOM 802 C C . ASP A 1 100 ? 6.324 20.75 10.297 1 98.38 100 ASP A C 1
ATOM 804 O O . ASP A 1 100 ? 5.824 21.734 9.766 1 98.38 100 ASP A O 1
ATOM 808 N N . PHE A 1 101 ? 5.945 19.516 10.047 1 98.69 101 PHE A N 1
ATOM 809 C CA . PHE A 1 101 ? 4.887 19.219 9.086 1 98.69 101 PHE A CA 1
ATOM 810 C C . PHE A 1 101 ? 4.02 18.078 9.578 1 98.69 101 PHE A C 1
ATOM 812 O O . PHE A 1 101 ? 4.531 17.047 10.023 1 98.69 101 PHE A O 1
ATOM 819 N N . ILE A 1 102 ? 2.695 18.25 9.516 1 98.81 102 ILE A N 1
ATOM 820 C CA . ILE A 1 102 ? 1.731 17.203 9.844 1 98.81 102 ILE A CA 1
ATOM 821 C C . ILE A 1 102 ? 0.752 17.031 8.68 1 98.81 102 ILE A C 1
ATOM 823 O O . ILE A 1 102 ? 0.211 18 8.164 1 98.81 102 ILE A O 1
ATOM 827 N N . PHE A 1 103 ? 0.585 15.836 8.25 1 98.75 103 PHE A N 1
ATOM 828 C CA . PHE A 1 103 ? -0.417 15.484 7.254 1 98.75 103 PHE A CA 1
ATOM 829 C C . PHE A 1 103 ? -1.436 14.508 7.824 1 98.75 103 PHE A C 1
ATOM 831 O O . PHE A 1 103 ? -1.076 13.594 8.57 1 98.75 103 PHE A O 1
ATOM 838 N N . ALA A 1 104 ? -2.678 14.703 7.48 1 98.25 104 ALA A N 1
ATOM 839 C CA . ALA A 1 104 ? -3.725 13.773 7.895 1 98.25 104 ALA A CA 1
ATOM 840 C C . ALA A 1 104 ? -4.695 13.5 6.75 1 98.25 104 ALA A C 1
ATOM 842 O O . ALA A 1 104 ? -5.211 14.43 6.125 1 98.25 104 ALA A O 1
ATOM 843 N N . ASP A 1 105 ? -4.914 12.297 6.473 1 96 105 ASP A N 1
ATOM 844 C CA . ASP A 1 105 ? -5.922 11.836 5.52 1 96 105 ASP A CA 1
ATOM 845 C C . ASP A 1 105 ? -6.895 10.859 6.18 1 96 105 ASP A C 1
ATOM 847 O O . ASP A 1 105 ? -6.832 9.656 5.934 1 96 105 ASP A O 1
ATOM 851 N N . PRO A 1 106 ? -7.832 11.359 6.977 1 96 106 PRO A N 1
ATOM 852 C CA . PRO A 1 106 ? -8.758 10.492 7.711 1 96 106 PRO A CA 1
ATOM 853 C C . PRO A 1 106 ? -9.695 9.719 6.793 1 96 106 PRO A C 1
ATOM 855 O O . PRO A 1 106 ? -10.016 10.18 5.695 1 96 106 PRO A O 1
ATOM 858 N N . PRO A 1 107 ? -10.078 8.562 7.238 1 91.81 107 PRO A N 1
ATOM 859 C CA . PRO A 1 107 ? -11.062 7.816 6.453 1 91.81 107 PRO A CA 1
ATOM 860 C C . PRO A 1 107 ? -12.383 8.562 6.301 1 91.81 107 PRO A C 1
ATOM 862 O O . PRO A 1 107 ? -12.695 9.453 7.102 1 91.81 107 PRO A O 1
ATOM 865 N N . TYR A 1 108 ? -13.094 8.156 5.332 1 84.44 108 TYR A N 1
ATOM 866 C CA . TYR A 1 108 ? -14.367 8.812 5.047 1 84.44 108 TYR A CA 1
ATOM 867 C C . TYR A 1 108 ? -15.352 8.602 6.191 1 84.44 108 TYR A C 1
ATOM 869 O O . TYR A 1 108 ? -15.438 7.512 6.758 1 84.44 108 TYR A O 1
ATOM 877 N N . GLY A 1 109 ? -16.078 9.602 6.5 1 83.25 109 GLY A N 1
ATOM 878 C CA . GLY A 1 109 ? -17.156 9.523 7.465 1 83.25 109 GLY A CA 1
ATOM 879 C C . GLY A 1 109 ? -16.688 9.555 8.906 1 83.25 109 GLY A C 1
ATOM 880 O O . GLY A 1 109 ? -17.438 9.227 9.82 1 83.25 109 GLY A O 1
ATOM 881 N N . LEU A 1 110 ? -15.508 9.789 9.102 1 87.81 110 LEU A N 1
ATOM 882 C CA . LEU A 1 110 ? -15.008 9.922 10.461 1 87.81 110 LEU A CA 1
ATOM 883 C C . LEU A 1 110 ? -15.664 11.102 11.172 1 87.81 110 LEU A C 1
ATOM 885 O O . LEU A 1 110 ? -15.484 12.25 10.766 1 87.81 110 LEU A O 1
ATOM 889 N N . LYS A 1 111 ? -16.391 10.891 12.242 1 85.5 111 LYS A N 1
ATOM 890 C CA . LYS A 1 111 ? -17.141 11.914 12.969 1 85.5 111 LYS A CA 1
ATOM 891 C C . LYS A 1 111 ? -16.188 12.914 13.617 1 85.5 111 LYS A C 1
ATOM 893 O O . LYS A 1 111 ? -16.516 14.102 13.719 1 85.5 111 LYS A O 1
ATOM 898 N N . GLU A 1 112 ? -15.031 12.469 13.992 1 89.62 112 GLU A N 1
ATOM 899 C CA . GLU A 1 112 ? -14.078 13.289 14.734 1 89.62 112 GLU A CA 1
ATOM 900 C C . GLU A 1 112 ? -13.203 14.109 13.797 1 89.62 112 GLU A C 1
ATOM 902 O O . GLU A 1 112 ? -12.359 14.883 14.242 1 89.62 112 GLU A O 1
ATOM 907 N N . LEU A 1 113 ? -13.445 14.023 12.5 1 92 113 LEU A N 1
ATOM 908 C CA . LEU A 1 113 ? -12.609 14.703 11.508 1 92 113 LEU A CA 1
ATOM 909 C C . LEU A 1 113 ? -12.578 16.203 11.758 1 92 113 LEU A C 1
ATOM 911 O O . LEU A 1 113 ? -11.516 16.828 11.703 1 92 113 LEU A O 1
ATOM 915 N N . GLU A 1 114 ? -13.688 16.781 12.172 1 91.94 114 GLU A N 1
ATOM 916 C CA . GLU A 1 114 ? -13.812 18.219 12.32 1 91.94 114 GLU A CA 1
ATOM 917 C C . GLU A 1 114 ? -13.008 18.719 13.523 1 91.94 114 GLU A C 1
ATOM 919 O O . GLU A 1 114 ? -12.617 19.891 13.578 1 91.94 114 GLU A O 1
ATOM 924 N N . THR A 1 115 ? -12.781 17.875 14.453 1 94.06 115 THR A N 1
ATOM 925 C CA . THR A 1 115 ? -12.086 18.266 15.672 1 94.06 115 THR A CA 1
ATOM 926 C C . THR A 1 115 ? -10.578 18.094 15.531 1 94.06 115 THR A C 1
ATOM 928 O O . THR A 1 115 ? -9.812 18.516 16.391 1 94.06 115 THR A O 1
ATOM 931 N N . LEU A 1 116 ? -10.109 17.516 14.461 1 96.69 116 LEU A N 1
ATOM 932 C CA . LEU A 1 116 ? -8.719 17.109 14.305 1 96.69 116 LEU A CA 1
ATOM 933 C C . LEU A 1 116 ? -7.789 18.312 14.359 1 96.69 116 LEU A C 1
ATOM 935 O O . LEU A 1 116 ? -6.781 18.297 15.07 1 96.69 116 LEU A O 1
ATOM 939 N N . PRO A 1 117 ? -8.133 19.422 13.688 1 97.44 117 PRO A N 1
ATOM 940 C CA . PRO A 1 117 ? -7.254 20.578 13.797 1 97.44 117 PRO A CA 1
ATOM 941 C C . PRO A 1 117 ? -7.109 21.078 15.234 1 97.44 117 PRO A C 1
ATOM 943 O O . PRO A 1 117 ? -6 21.375 15.68 1 97.44 117 PRO A O 1
ATOM 946 N N . ASP A 1 118 ? -8.242 21.078 15.93 1 96.94 118 ASP A N 1
ATOM 947 C CA . ASP A 1 118 ? -8.188 21.516 17.328 1 96.94 118 ASP A CA 1
ATOM 948 C C . ASP A 1 118 ? -7.285 20.609 18.156 1 96.94 118 ASP A C 1
ATOM 950 O O . ASP A 1 118 ? -6.496 21.094 18.969 1 96.94 118 ASP A O 1
ATOM 954 N N . LEU A 1 119 ? -7.414 19.344 17.969 1 96.75 119 LEU A N 1
ATOM 955 C CA . LEU A 1 119 ? -6.625 18.391 18.719 1 96.75 119 LEU A CA 1
ATOM 956 C C . LEU A 1 119 ? -5.133 18.578 18.453 1 96.75 119 LEU A C 1
ATOM 958 O O . LEU A 1 119 ? -4.324 18.5 19.391 1 96.75 119 LEU A O 1
ATOM 962 N N . ILE A 1 120 ? -4.762 18.875 17.219 1 97.56 120 ILE A N 1
ATOM 963 C CA . ILE A 1 120 ? -3.367 19.078 16.844 1 97.56 120 ILE A CA 1
ATOM 964 C C . ILE A 1 120 ? -2.803 20.297 17.562 1 97.56 120 ILE A C 1
ATOM 966 O O . ILE A 1 120 ? -1.716 20.234 18.141 1 97.56 120 ILE A O 1
ATOM 970 N N . PHE A 1 121 ? -3.564 21.359 17.578 1 96.94 121 PHE A N 1
ATOM 971 C CA . PHE A 1 121 ? -3.08 22.609 18.156 1 96.94 121 PHE A CA 1
ATOM 972 C C . PHE A 1 121 ? -3.178 22.562 19.672 1 96.94 121 PHE A C 1
ATOM 974 O O . PHE A 1 121 ? -2.287 23.062 20.375 1 96.94 121 PHE A O 1
ATOM 981 N N . ASP A 1 122 ? -4.234 21.938 20.234 1 95.81 122 ASP A N 1
ATOM 982 C CA . ASP A 1 122 ? -4.422 21.844 21.672 1 95.81 122 ASP A CA 1
ATOM 983 C C . ASP A 1 122 ? -3.309 21.031 22.312 1 95.81 122 ASP A C 1
ATOM 985 O O . ASP A 1 122 ? -2.926 21.281 23.469 1 95.81 122 ASP A O 1
ATOM 989 N N . ASN A 1 123 ? -2.797 20.078 21.562 1 97.12 123 ASN A N 1
ATOM 990 C CA . ASN A 1 123 ? -1.749 19.219 22.109 1 97.12 123 ASN A CA 1
ATOM 991 C C . ASN A 1 123 ? -0.362 19.703 21.688 1 97.12 123 ASN A C 1
ATOM 993 O O . ASN A 1 123 ? 0.629 19 21.891 1 97.12 123 ASN A O 1
ATOM 997 N N . ASN A 1 124 ? -0.263 20.844 21.047 1 96.88 124 ASN A N 1
ATOM 998 C CA . ASN A 1 124 ? 0.981 21.516 20.688 1 96.88 124 ASN A CA 1
ATOM 999 C C . ASN A 1 124 ? 1.881 20.625 19.844 1 96.88 124 ASN A C 1
ATOM 1001 O O . ASN A 1 124 ? 3.08 20.516 20.094 1 96.88 124 ASN A O 1
ATOM 1005 N N . LEU A 1 125 ? 1.309 19.953 18.844 1 98.25 125 LEU A N 1
ATOM 1006 C CA . LEU A 1 125 ? 2.062 19.031 18 1 98.25 125 LEU A CA 1
ATOM 1007 C C . LEU A 1 125 ? 2.789 19.766 16.891 1 98.25 125 LEU A C 1
ATOM 1009 O O . LEU A 1 125 ? 3.713 19.219 16.281 1 98.25 125 LEU A O 1
ATOM 1013 N N . LEU A 1 126 ? 2.311 20.953 16.625 1 98.12 126 LEU A N 1
ATOM 1014 C CA . LEU A 1 126 ? 2.879 21.703 15.508 1 98.12 126 LEU A CA 1
ATOM 1015 C C . LEU A 1 126 ? 3.883 22.734 16.016 1 98.12 126 LEU A C 1
ATOM 1017 O O . LEU A 1 126 ? 3.586 23.5 16.938 1 98.12 126 LEU A O 1
ATOM 1021 N N . LYS A 1 127 ? 5.027 22.797 15.422 1 97 127 LYS A N 1
ATOM 1022 C CA . LYS A 1 127 ? 6.016 23.812 15.734 1 97 127 LYS A CA 1
ATOM 1023 C C . LYS A 1 127 ? 5.539 25.188 15.289 1 97 127 LYS A C 1
ATOM 1025 O O . LYS A 1 127 ? 4.609 25.297 14.484 1 97 127 LYS A O 1
ATOM 1030 N N . GLU A 1 128 ? 6.168 26.25 15.758 1 94.06 128 GLU A N 1
ATOM 1031 C CA . GLU A 1 128 ? 5.766 27.625 15.5 1 94.06 128 GLU A CA 1
ATOM 1032 C C . GLU A 1 128 ? 5.715 27.922 14.008 1 94.06 128 GLU A C 1
ATOM 1034 O O . GLU A 1 128 ? 4.766 28.531 13.523 1 94.06 128 GLU A O 1
ATOM 1039 N N . ASP A 1 129 ? 6.629 27.438 13.18 1 93.5 129 ASP A N 1
ATOM 1040 C CA . ASP A 1 129 ? 6.656 27.672 11.734 1 93.5 129 ASP A CA 1
ATOM 1041 C C . ASP A 1 129 ? 6.223 26.422 10.977 1 93.5 129 ASP A C 1
ATOM 1043 O O . ASP A 1 129 ? 6.535 26.266 9.789 1 93.5 129 ASP A O 1
ATOM 1047 N N . GLY A 1 130 ? 5.504 25.625 11.703 1 97.38 130 GLY A N 1
ATOM 1048 C CA . GLY A 1 130 ? 5.109 24.359 11.078 1 97.38 130 GLY A CA 1
ATOM 1049 C C . GLY A 1 130 ? 3.834 24.469 10.266 1 97.38 130 GLY A C 1
ATOM 1050 O O . GLY A 1 130 ? 3.152 25.5 10.305 1 97.38 130 GLY A O 1
ATOM 1051 N N . LEU A 1 131 ? 3.533 23.438 9.531 1 98.38 131 LEU A N 1
ATOM 1052 C CA . LEU A 1 131 ? 2.361 23.375 8.664 1 98.38 131 LEU A CA 1
ATOM 1053 C C . LEU A 1 131 ? 1.589 22.078 8.891 1 98.38 131 LEU A C 1
ATOM 1055 O O . LEU A 1 131 ? 2.188 21.016 8.992 1 98.38 131 LEU A O 1
ATOM 1059 N N . PHE A 1 132 ? 0.28 22.219 9.062 1 98.62 132 PHE A N 1
ATOM 1060 C CA . PHE A 1 132 ? -0.623 21.078 9.133 1 98.62 132 PHE A CA 1
ATOM 1061 C C . PHE A 1 132 ? -1.563 21.047 7.934 1 98.62 132 PHE A C 1
ATOM 1063 O O . PHE A 1 132 ? -2.229 22.047 7.641 1 98.62 132 PHE A O 1
ATOM 1070 N N . VAL A 1 133 ? -1.573 19.938 7.211 1 98.56 133 VAL A N 1
ATOM 1071 C CA . VAL A 1 133 ? -2.459 19.781 6.062 1 98.56 133 VAL A CA 1
ATOM 1072 C C . VAL A 1 133 ? -3.457 18.656 6.336 1 98.56 133 VAL A C 1
ATOM 1074 O O . VAL A 1 133 ? -3.066 17.531 6.684 1 98.56 133 VAL A O 1
ATOM 1077 N N . LEU A 1 134 ? -4.707 18.938 6.16 1 97.88 134 LEU A N 1
ATOM 1078 C CA . LEU A 1 134 ? -5.797 18 6.344 1 97.88 134 LEU A CA 1
ATOM 1079 C C . LEU A 1 134 ? -6.508 17.719 5.023 1 97.88 134 LEU A C 1
ATOM 1081 O O . LEU A 1 134 ? -7.043 18.625 4.398 1 97.88 134 LEU A O 1
ATOM 1085 N N . GLU A 1 135 ? -6.402 16.484 4.578 1 96.06 135 GLU A N 1
ATOM 1086 C CA . GLU A 1 135 ? -7.18 16.062 3.414 1 96.06 135 GLU A CA 1
ATOM 1087 C C . GLU A 1 135 ? -8.617 15.727 3.803 1 96.06 135 GLU A C 1
ATOM 1089 O O . GLU A 1 135 ? -8.852 15.039 4.793 1 96.06 135 GLU A O 1
ATOM 1094 N N . HIS A 1 136 ? -9.617 16.219 3.043 1 94.69 136 HIS A N 1
ATOM 1095 C CA . HIS A 1 136 ? -11.023 15.977 3.346 1 94.69 136 HIS A CA 1
ATOM 1096 C C . HIS A 1 136 ? -11.898 16.156 2.107 1 94.69 136 HIS A C 1
ATOM 1098 O O . HIS A 1 136 ? -11.414 16.609 1.067 1 94.69 136 HIS A O 1
ATOM 1104 N N . GLY A 1 137 ? -13.062 15.688 2.201 1 91.69 137 GLY A N 1
ATOM 1105 C CA . GLY A 1 137 ? -14.016 15.852 1.111 1 91.69 137 GLY A CA 1
ATOM 1106 C C . GLY A 1 137 ? -14.594 17.25 1.029 1 91.69 137 GLY A C 1
ATOM 1107 O O . GLY A 1 137 ? -14.188 18.141 1.779 1 91.69 137 GLY A O 1
ATOM 1108 N N . LYS A 1 138 ? -15.508 17.391 0.145 1 90.5 138 LYS A N 1
ATOM 1109 C CA . LYS A 1 138 ? -16.047 18.719 -0.172 1 90.5 138 LYS A CA 1
ATOM 1110 C C . LYS A 1 138 ? -17.016 19.188 0.912 1 90.5 138 LYS A C 1
ATOM 1112 O O . LYS A 1 138 ? -17.297 20.375 1.015 1 90.5 138 LYS A O 1
ATOM 1117 N N . THR A 1 139 ? -17.5 18.328 1.692 1 90.38 139 THR A N 1
ATOM 1118 C CA . THR A 1 139 ? -18.547 18.672 2.648 1 90.38 139 THR A CA 1
ATOM 1119 C C . THR A 1 139 ? -17.953 19.312 3.896 1 90.38 139 THR A C 1
ATOM 1121 O O . THR A 1 139 ? -18.672 19.938 4.684 1 90.38 139 THR A O 1
ATOM 1124 N N . ASN A 1 140 ? -16.672 19.156 4.121 1 91.88 140 ASN A N 1
ATOM 1125 C CA . ASN A 1 140 ? -16 19.766 5.266 1 91.88 140 ASN A CA 1
ATOM 1126 C C . ASN A 1 140 ? -15.414 21.125 4.914 1 91.88 140 ASN A C 1
ATOM 1128 O O . ASN A 1 140 ? -14.906 21.312 3.811 1 91.88 140 ASN A O 1
ATOM 1132 N N . ASN A 1 141 ? -15.555 22.031 5.84 1 92.38 141 ASN A N 1
ATOM 1133 C CA . ASN A 1 141 ? -15.016 23.375 5.691 1 92.38 141 ASN A CA 1
ATOM 1134 C C . ASN A 1 141 ? -14.359 23.859 6.98 1 92.38 141 ASN A C 1
ATOM 1136 O O . ASN A 1 141 ? -14.977 23.828 8.047 1 92.38 141 ASN A O 1
ATOM 1140 N N . PHE A 1 142 ? -13.125 24.438 6.859 1 96.44 142 PHE A N 1
ATOM 1141 C CA . PHE A 1 142 ? -12.367 24.797 8.047 1 96.44 142 PHE A CA 1
ATOM 1142 C C . PHE A 1 142 ? -11.945 26.266 7.992 1 96.44 142 PHE A C 1
ATOM 1144 O O . PHE A 1 142 ? -11.086 26.703 8.766 1 96.44 142 PHE A O 1
ATOM 1151 N N . GLU A 1 143 ? -12.516 27.016 7.195 1 95.5 143 GLU A N 1
ATOM 1152 C CA . GLU A 1 143 ? -12.086 28.391 6.914 1 95.5 143 GLU A CA 1
ATOM 1153 C C . GLU A 1 143 ? -12.258 29.281 8.141 1 95.5 143 GLU A C 1
ATOM 1155 O O . GLU A 1 143 ? -11.578 30.297 8.273 1 95.5 143 GLU A O 1
ATOM 1160 N N . GLU A 1 144 ? -13.094 28.906 9.047 1 95.44 144 GLU A N 1
ATOM 1161 C CA . GLU A 1 144 ? -13.352 29.734 10.234 1 95.44 144 GLU A CA 1
ATOM 1162 C C . GLU A 1 144 ? -12.375 29.391 11.359 1 95.44 144 GLU A C 1
ATOM 1164 O O . GLU A 1 144 ? -12.359 30.062 12.391 1 95.44 144 GLU A O 1
ATOM 1169 N N . H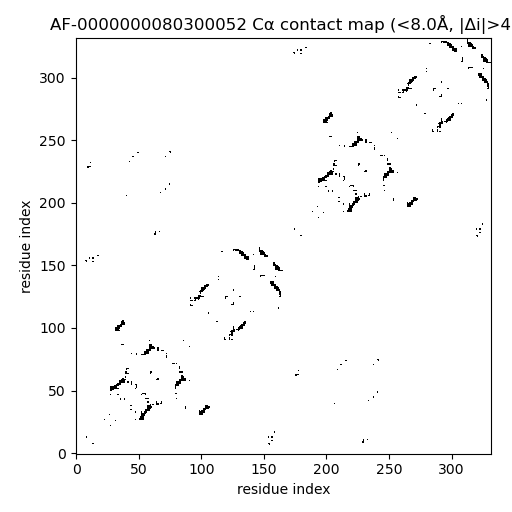IS A 1 145 ? -11.648 28.359 11.242 1 96.44 145 HIS A N 1
ATOM 1170 C CA . HIS A 1 145 ? -10.68 28 12.266 1 96.44 145 HIS A CA 1
ATOM 1171 C C . HIS A 1 145 ? -9.609 29.062 12.414 1 96.44 145 HIS A C 1
ATOM 1173 O O . HIS A 1 145 ? -9.086 29.578 11.422 1 96.44 145 HIS A O 1
ATOM 1179 N N . PRO A 1 146 ? -9.156 29.391 13.602 1 95.56 146 PRO A N 1
ATOM 1180 C CA . PRO A 1 146 ? -8.219 30.5 13.828 1 95.56 146 PRO A CA 1
ATOM 1181 C C . PRO A 1 146 ? -6.848 30.25 13.203 1 95.56 146 PRO A C 1
ATOM 1183 O O . PRO A 1 146 ? -6.125 31.188 12.883 1 95.56 146 PRO A O 1
ATOM 1186 N N . CYS A 1 147 ? -6.531 29.016 12.984 1 97.38 147 CYS A N 1
ATOM 1187 C CA . CYS A 1 147 ? -5.199 28.703 12.477 1 97.38 147 CYS A CA 1
ATOM 1188 C C . CYS A 1 147 ? -5.258 28.312 11 1 97.38 147 CYS A C 1
ATOM 1190 O O . CYS A 1 147 ? -4.281 27.797 10.445 1 97.38 147 CYS A O 1
ATOM 1192 N N . PHE A 1 148 ? -6.41 28.547 10.383 1 97.94 148 PHE A N 1
ATOM 1193 C CA . PHE A 1 148 ? -6.586 28.234 8.969 1 97.94 148 PHE A CA 1
ATOM 1194 C C . PHE A 1 148 ? -5.762 29.172 8.094 1 97.94 148 PHE A C 1
ATOM 1196 O O . PHE A 1 148 ? -5.73 30.391 8.328 1 97.94 148 PHE A O 1
ATOM 1203 N N . LEU A 1 149 ? -5.07 28.578 7.094 1 97.12 149 LEU A N 1
ATOM 1204 C CA . LEU A 1 149 ? -4.258 29.391 6.199 1 97.12 149 LEU A CA 1
ATOM 1205 C C . LEU A 1 149 ? -4.871 29.438 4.801 1 97.12 149 LEU A C 1
ATOM 1207 O O . LEU A 1 149 ? -5.129 30.531 4.273 1 97.12 149 LEU A O 1
ATOM 1211 N N . GLU A 1 150 ? -5.105 28.312 4.172 1 97.19 150 GLU A N 1
ATOM 1212 C CA . GLU A 1 150 ? -5.672 28.25 2.83 1 97.19 150 GLU A CA 1
ATOM 1213 C C . GLU A 1 150 ? -6.25 26.875 2.537 1 97.19 150 GLU A C 1
ATOM 1215 O O . GLU A 1 150 ? -6.031 25.922 3.301 1 97.19 150 GLU A O 1
ATOM 1220 N N . ARG A 1 151 ? -6.992 26.828 1.492 1 97.25 151 ARG A N 1
ATOM 1221 C CA . ARG A 1 151 ? -7.582 25.578 0.999 1 97.25 151 ARG A CA 1
ATOM 1222 C C . ARG A 1 151 ? -7.273 25.391 -0.481 1 97.25 151 ARG A C 1
ATOM 1224 O O . ARG A 1 151 ? -7.344 26.328 -1.27 1 97.25 151 ARG A O 1
ATOM 1231 N N . ARG A 1 152 ? -6.836 24.156 -0.818 1 95.81 152 ARG A N 1
ATOM 1232 C CA . ARG A 1 152 ? -6.629 23.766 -2.209 1 95.81 152 ARG A CA 1
ATOM 1233 C C . ARG A 1 152 ? -7.59 22.656 -2.617 1 95.81 152 ARG A C 1
ATOM 1235 O O . ARG A 1 152 ? -7.777 21.688 -1.877 1 95.81 152 ARG A O 1
ATOM 1242 N N . ILE A 1 153 ? -8.125 22.828 -3.863 1 94.19 153 ILE A N 1
ATOM 1243 C CA . ILE A 1 153 ? -9.141 21.891 -4.32 1 94.19 153 ILE A CA 1
ATOM 1244 C C . ILE A 1 153 ? -8.68 21.203 -5.602 1 94.19 153 ILE A C 1
ATOM 1246 O O . ILE A 1 153 ? -8.305 21.875 -6.57 1 94.19 153 ILE A O 1
ATOM 1250 N N . TYR A 1 154 ? -8.68 19.922 -5.559 1 92.5 154 TYR A N 1
ATOM 1251 C CA . TYR A 1 154 ? -8.391 19.094 -6.723 1 92.5 154 TYR A CA 1
ATOM 1252 C C . TYR A 1 154 ? -9.484 18.062 -6.945 1 92.5 154 TYR A C 1
ATOM 1254 O O . TYR A 1 154 ? -9.414 16.953 -6.41 1 92.5 154 TYR A O 1
ATOM 1262 N N . GLY A 1 155 ? -10.461 18.5 -7.82 1 88.56 155 GLY A N 1
ATOM 1263 C CA . GLY A 1 155 ? -11.609 17.609 -7.969 1 88.56 155 GLY A CA 1
ATOM 1264 C C . GLY A 1 155 ? -12.406 17.438 -6.691 1 88.56 155 GLY A C 1
ATOM 1265 O O . GLY A 1 155 ? -12.906 18.422 -6.129 1 88.56 155 GLY A O 1
ATOM 1266 N N . SER A 1 156 ? -12.492 16.172 -6.246 1 88.25 156 SER A N 1
ATOM 1267 C CA . SER A 1 156 ? -13.258 15.898 -5.031 1 88.25 156 SER A CA 1
ATOM 1268 C C . SER A 1 156 ? -12.359 15.93 -3.799 1 88.25 156 SER A C 1
ATOM 1270 O O . SER A 1 156 ? -12.844 15.828 -2.67 1 88.25 156 SER A O 1
ATOM 1272 N N . VAL A 1 157 ? -11.086 16.109 -3.996 1 91.38 157 VAL A N 1
ATOM 1273 C CA . VAL A 1 157 ? -10.125 16.125 -2.898 1 91.38 157 VAL A CA 1
ATOM 1274 C C . VAL A 1 157 ? -9.828 17.562 -2.482 1 91.38 157 VAL A C 1
ATOM 1276 O O . VAL A 1 157 ? -9.562 18.422 -3.33 1 91.38 157 VAL A O 1
ATOM 1279 N N . ASN A 1 158 ? -9.961 17.781 -1.203 1 94.81 158 ASN A N 1
ATOM 1280 C CA . ASN A 1 158 ? -9.602 19.078 -0.627 1 94.81 158 ASN A CA 1
ATOM 1281 C C . ASN A 1 158 ? -8.422 18.953 0.333 1 94.81 158 ASN A C 1
ATOM 1283 O O . ASN A 1 158 ? -8.344 18 1.106 1 94.81 158 ASN A O 1
ATOM 1287 N N . PHE A 1 159 ? -7.516 19.922 0.275 1 97.25 159 PHE A N 1
ATOM 1288 C CA . PHE A 1 159 ? -6.453 20.078 1.262 1 97.25 159 PHE A CA 1
ATOM 1289 C C . PHE A 1 159 ? -6.613 21.391 2.021 1 97.25 159 PHE A C 1
ATOM 1291 O O . PHE A 1 159 ? -6.562 22.469 1.426 1 97.25 159 PHE A O 1
ATOM 1298 N N . SER A 1 160 ? -6.867 21.328 3.32 1 98 160 SER A N 1
ATOM 1299 C CA . SER A 1 160 ? -6.859 22.516 4.172 1 98 160 SER A CA 1
ATOM 1300 C C . SER A 1 160 ? -5.523 22.672 4.895 1 98 160 SER A C 1
ATOM 1302 O O . SER A 1 160 ? -5.035 21.719 5.516 1 98 160 SER A O 1
ATOM 1304 N N . PHE A 1 161 ? -4.965 23.844 4.781 1 98.38 161 PHE A N 1
ATOM 1305 C CA . PHE A 1 161 ? -3.684 24.156 5.402 1 98.38 161 PHE A CA 1
ATOM 1306 C C . PHE A 1 161 ? -3.883 24.953 6.688 1 98.38 161 PHE A C 1
ATOM 1308 O O . PHE A 1 161 ? -4.727 25.844 6.738 1 98.38 161 PHE A O 1
ATOM 1315 N N . PHE A 1 162 ? -3.145 24.594 7.723 1 98.31 162 PHE A N 1
ATOM 1316 C CA . PHE A 1 162 ? -3.189 25.281 9 1 98.31 162 PHE A CA 1
ATOM 1317 C C . PHE A 1 162 ? -1.786 25.641 9.469 1 98.31 162 PHE A C 1
ATOM 1319 O O . PHE A 1 162 ? -0.83 24.906 9.211 1 98.31 162 PHE A O 1
ATOM 1326 N N . GLY A 1 163 ? -1.576 26.703 10.156 1 97.62 163 GLY A N 1
ATOM 1327 C CA . GLY A 1 163 ? -0.346 27.141 10.797 1 97.62 163 GLY A CA 1
ATOM 1328 C C . GLY A 1 163 ? -0.583 28.062 11.969 1 97.62 163 GLY A C 1
ATOM 1329 O O . GLY A 1 163 ? -1.672 28.625 12.109 1 97.62 163 GLY A O 1
ATOM 1330 N N . ILE A 1 164 ? 0.447 28.109 12.836 1 91.5 164 ILE A N 1
ATOM 1331 C CA . ILE A 1 164 ? 0.339 29.031 13.961 1 91.5 164 ILE A CA 1
ATOM 1332 C C . ILE A 1 164 ? 0.511 30.469 13.477 1 91.5 164 ILE A C 1
ATOM 1334 O O . ILE A 1 164 ? 1.472 30.781 12.773 1 91.5 164 ILE A O 1
ATOM 1338 N N . GLN A 1 165 ? -0.539 31.188 13.383 1 78.81 165 GLN A N 1
ATOM 1339 C CA . GLN A 1 165 ? -0.498 32.594 12.977 1 78.81 165 GLN A CA 1
ATOM 1340 C C . GLN A 1 165 ? -0.021 33.469 14.125 1 78.81 165 GLN A C 1
ATOM 1342 O O . GLN A 1 165 ? -0.318 33.219 15.289 1 78.81 165 GLN A O 1
ATOM 1347 N N . GLY A 1 166 ? 1.327 33.906 14.094 1 57.22 166 GLY A N 1
ATOM 1348 C CA . GLY A 1 166 ? 1.849 34.844 15.078 1 57.22 166 GLY A CA 1
ATOM 1349 C C . GLY A 1 166 ? 0.82 35.875 15.539 1 57.22 166 GLY A C 1
ATOM 1350 O O . GLY A 1 166 ? -0.175 36.125 14.852 1 57.22 166 GLY A O 1
ATOM 1351 N N . MET B 1 1 ? -8.641 -17.75 34.531 1 22.73 1 MET B N 1
ATOM 1352 C CA . MET B 1 1 ? -7.57 -18.062 33.562 1 22.73 1 MET B CA 1
ATOM 1353 C C . MET B 1 1 ? -7.727 -17.266 32.281 1 22.73 1 MET B C 1
ATOM 1355 O O . MET B 1 1 ? -8.773 -17.312 31.641 1 22.73 1 MET B O 1
ATOM 1359 N N . PRO B 1 2 ? -7.184 -16.062 32.062 1 25.59 2 PRO B N 1
ATOM 1360 C CA . PRO B 1 2 ? -7.734 -15.086 31.109 1 25.59 2 PRO B CA 1
ATOM 1361 C C . PRO B 1 2 ? -7.852 -15.633 29.688 1 25.59 2 PRO B C 1
ATOM 1363 O O . PRO B 1 2 ? -7.184 -16.609 29.344 1 25.59 2 PRO B O 1
ATOM 1366 N N . HIS B 1 3 ? -8.984 -15.531 28.844 1 28.52 3 HIS B N 1
ATOM 1367 C CA . HIS B 1 3 ? -9.5 -15.945 27.547 1 28.52 3 HIS B CA 1
ATOM 1368 C C . HIS B 1 3 ? -8.469 -15.727 26.438 1 28.52 3 HIS B C 1
ATOM 1370 O O . HIS B 1 3 ? -7.633 -14.82 26.547 1 28.52 3 HIS B O 1
ATOM 1376 N N . THR B 1 4 ? -8.055 -16.828 25.703 1 32.22 4 THR B N 1
ATOM 1377 C CA . THR B 1 4 ? -7.055 -17.047 24.656 1 32.22 4 THR B CA 1
ATOM 1378 C C . THR B 1 4 ? -7.109 -15.922 23.625 1 32.22 4 THR B C 1
ATOM 1380 O O . THR B 1 4 ? -8.156 -15.68 23.016 1 32.22 4 THR B O 1
ATOM 1383 N N . PHE B 1 5 ? -6.543 -14.852 23.891 1 31.62 5 PHE B N 1
ATOM 1384 C CA . PHE B 1 5 ? -6.305 -13.836 22.875 1 31.62 5 PHE B CA 1
ATOM 1385 C C . PHE B 1 5 ? -5.922 -14.477 21.547 1 31.62 5 PHE B C 1
ATOM 1387 O O . PHE B 1 5 ? -4.848 -15.078 21.422 1 31.62 5 PHE B O 1
ATOM 1394 N N . LYS B 1 6 ? -6.773 -15.281 21.016 1 32.91 6 LYS B N 1
ATOM 1395 C CA . LYS B 1 6 ? -6.527 -15.82 19.672 1 32.91 6 LYS B CA 1
ATOM 1396 C C . LYS B 1 6 ? -6.078 -14.727 18.719 1 32.91 6 LYS B C 1
ATOM 1398 O O . LYS B 1 6 ? -6.879 -13.883 18.297 1 32.91 6 LYS B O 1
ATOM 1403 N N . ALA B 1 7 ? -4.898 -14.289 18.797 1 35.69 7 ALA B N 1
ATOM 1404 C CA . ALA B 1 7 ? -4.305 -13.391 17.812 1 35.69 7 ALA B CA 1
ATOM 1405 C C . ALA B 1 7 ? -4.602 -13.859 16.391 1 35.69 7 ALA B C 1
ATOM 1407 O O . ALA B 1 7 ? -4.277 -14.992 16.031 1 35.69 7 ALA B O 1
ATOM 1408 N N . ARG B 1 8 ? -5.77 -13.469 15.789 1 44.25 8 ARG B N 1
ATOM 1409 C CA . ARG B 1 8 ? -6.074 -13.812 14.398 1 44.25 8 ARG B CA 1
ATOM 1410 C C . ARG B 1 8 ? -4.855 -13.609 13.508 1 44.25 8 ARG B C 1
ATOM 1412 O O . ARG B 1 8 ? -4.16 -12.594 13.617 1 44.25 8 ARG B O 1
ATOM 1419 N N . PRO B 1 9 ? -4.363 -14.789 13 1 48.16 9 PRO B N 1
ATOM 1420 C CA . PRO B 1 9 ? -3.293 -14.586 12.023 1 48.16 9 PRO B CA 1
ATOM 1421 C C . PRO B 1 9 ? -3.564 -13.406 11.086 1 48.16 9 PRO B C 1
ATOM 1423 O O . PRO B 1 9 ? -4.68 -13.258 10.586 1 48.16 9 PRO B O 1
ATOM 1426 N N . THR B 1 10 ? -2.809 -12.32 11.211 1 54.78 10 THR B N 1
ATOM 1427 C CA . THR B 1 10 ? -2.922 -11.172 10.32 1 54.78 10 THR B CA 1
ATOM 1428 C C . THR B 1 10 ? -2.473 -11.539 8.914 1 54.78 10 THR B C 1
ATOM 1430 O O . THR B 1 10 ? -1.8 -12.547 8.711 1 54.78 10 THR B O 1
ATOM 1433 N N . THR B 1 11 ? -3.174 -11.047 7.898 1 64.75 11 THR B N 1
ATOM 1434 C CA . THR B 1 11 ? -2.811 -11.195 6.492 1 64.75 11 THR B CA 1
ATOM 1435 C C . THR B 1 11 ? -1.293 -11.234 6.328 1 64.75 11 THR B C 1
ATOM 1437 O O . THR B 1 11 ? -0.771 -11.984 5.504 1 64.75 11 THR B O 1
ATOM 1440 N N . ASP B 1 12 ? -0.578 -10.75 7.363 1 74.56 12 ASP B N 1
ATOM 1441 C CA . ASP B 1 12 ? 0.881 -10.727 7.316 1 74.56 12 ASP B CA 1
ATOM 1442 C C . ASP B 1 12 ? 1.467 -12.086 7.688 1 74.56 12 ASP B C 1
ATOM 1444 O O . ASP B 1 12 ? 2.396 -12.57 7.035 1 74.56 12 ASP B O 1
ATOM 1448 N N . PHE B 1 13 ? 0.797 -12.727 8.656 1 82.44 13 PHE B N 1
ATOM 1449 C CA . PHE B 1 13 ? 1.239 -14.047 9.078 1 82.44 13 PHE B CA 1
ATOM 1450 C C . PHE B 1 13 ? 1.065 -15.062 7.953 1 82.44 13 PHE B C 1
ATOM 1452 O O . PHE B 1 13 ? 1.976 -15.844 7.668 1 8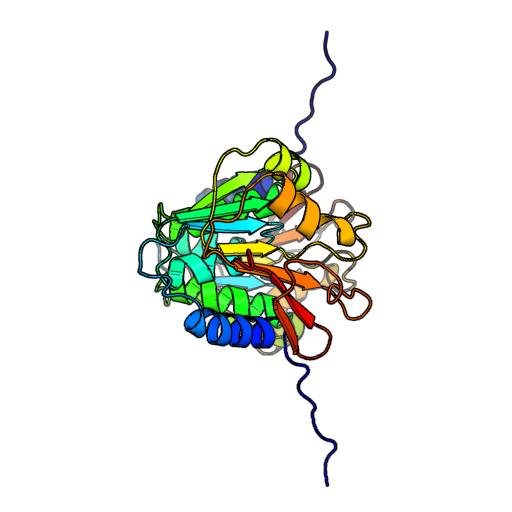2.44 13 PHE B O 1
ATOM 1459 N N . ALA B 1 14 ? -0.034 -15.055 7.391 1 90.25 14 ALA B N 1
ATOM 1460 C CA . ALA B 1 14 ? -0.317 -15.969 6.285 1 90.25 14 ALA B CA 1
ATOM 1461 C C . ALA B 1 14 ? 0.693 -15.789 5.156 1 90.25 14 ALA B C 1
ATOM 1463 O O . ALA B 1 14 ? 1.187 -16.781 4.594 1 90.25 14 ALA B O 1
ATOM 1464 N N . LYS B 1 15 ? 1.032 -14.594 4.859 1 89.38 15 LYS B N 1
ATOM 1465 C CA . LYS B 1 15 ? 1.975 -14.289 3.787 1 89.38 15 LYS B CA 1
ATOM 1466 C C . LYS B 1 15 ? 3.371 -14.805 4.117 1 89.38 15 LYS B C 1
ATOM 1468 O O . LYS B 1 15 ? 4.043 -15.383 3.262 1 89.38 15 LYS B O 1
ATOM 1473 N N . GLU B 1 16 ? 3.795 -14.578 5.352 1 89.62 16 GLU B N 1
ATOM 1474 C CA . GLU B 1 16 ? 5.102 -15.07 5.777 1 89.62 16 GLU B CA 1
ATOM 1475 C C . GLU B 1 16 ? 5.184 -16.594 5.66 1 89.62 16 GLU B C 1
ATOM 1477 O O . GLU B 1 16 ? 6.184 -17.125 5.184 1 89.62 16 GLU B O 1
ATOM 1482 N N . ASN B 1 17 ? 4.184 -17.203 6.094 1 93 17 ASN B N 1
ATOM 1483 C CA . ASN B 1 17 ? 4.141 -18.656 6.004 1 93 17 ASN B CA 1
ATOM 1484 C C . ASN B 1 17 ? 4.113 -19.125 4.551 1 93 17 ASN B C 1
ATOM 1486 O O . ASN B 1 17 ? 4.766 -20.109 4.203 1 93 17 ASN B O 1
ATOM 1490 N N . LEU B 1 18 ? 3.371 -18.422 3.768 1 95.75 18 LEU B N 1
ATOM 1491 C CA . LEU B 1 18 ? 3.324 -18.75 2.346 1 95.75 18 LEU B CA 1
ATOM 1492 C C . LEU B 1 18 ? 4.727 -18.781 1.749 1 95.75 18 LEU B C 1
ATOM 1494 O O . LEU B 1 18 ? 5.105 -19.766 1.092 1 95.75 18 LEU B O 1
ATOM 1498 N N . PHE B 1 19 ? 5.527 -17.812 1.972 1 95.69 19 PHE B N 1
ATOM 1499 C CA . PHE B 1 19 ? 6.836 -17.703 1.342 1 95.69 19 PHE B CA 1
ATOM 1500 C C . PHE B 1 19 ? 7.805 -18.719 1.93 1 95.69 19 PHE B C 1
ATOM 1502 O O . PHE B 1 19 ? 8.727 -19.172 1.249 1 95.69 19 PHE B O 1
ATOM 1509 N N . ASN B 1 20 ? 7.543 -19.078 3.182 1 93.81 20 ASN B N 1
ATOM 1510 C CA . ASN B 1 20 ? 8.305 -20.203 3.742 1 93.81 20 ASN B CA 1
ATOM 1511 C C . ASN B 1 20 ? 8.039 -21.5 2.984 1 93.81 20 ASN B C 1
ATOM 1513 O O . ASN B 1 20 ? 8.977 -22.219 2.648 1 93.81 20 ASN B O 1
ATOM 1517 N N . VAL B 1 21 ? 6.816 -21.703 2.738 1 95.31 21 VAL B N 1
ATOM 1518 C CA . VAL B 1 21 ? 6.43 -22.906 2 1 95.31 21 VAL B CA 1
ATOM 1519 C C . VAL B 1 21 ? 6.984 -22.844 0.58 1 95.31 21 VAL B C 1
ATOM 1521 O O . VAL B 1 21 ? 7.508 -23.828 0.063 1 95.31 21 VAL B O 1
ATOM 1524 N N . LEU B 1 22 ? 6.934 -21.719 -0.091 1 96.69 22 LEU B N 1
ATOM 1525 C CA . LEU B 1 22 ? 7.367 -21.531 -1.471 1 96.69 22 LEU B CA 1
ATOM 1526 C C . LEU B 1 22 ? 8.859 -21.781 -1.61 1 96.69 22 LEU B C 1
ATOM 1528 O O . LEU B 1 22 ? 9.32 -22.25 -2.656 1 96.69 22 LEU B O 1
ATOM 1532 N N . SER B 1 23 ? 9.578 -21.516 -0.556 1 94.44 23 SER B N 1
ATOM 1533 C CA . SER B 1 23 ? 11.023 -21.703 -0.579 1 94.44 23 SER B CA 1
ATOM 1534 C C . SER B 1 23 ? 11.391 -23.172 -0.743 1 94.44 23 SER B C 1
ATOM 1536 O O . SER B 1 23 ? 12.508 -23.5 -1.145 1 94.44 23 SER B O 1
ATOM 1538 N N . ASN B 1 24 ? 10.414 -24 -0.405 1 93.19 24 ASN B N 1
ATOM 1539 C CA . ASN B 1 24 ? 10.625 -25.422 -0.594 1 93.19 24 ASN B CA 1
ATOM 1540 C C . ASN B 1 24 ? 10.438 -25.828 -2.053 1 93.19 24 ASN B C 1
ATOM 1542 O O . ASN B 1 24 ? 10.891 -26.906 -2.467 1 93.19 24 ASN B O 1
ATOM 1546 N N . TYR B 1 25 ? 9.75 -25.062 -2.791 1 93 25 TYR B N 1
ATOM 1547 C CA . TYR B 1 25 ? 9.438 -25.391 -4.18 1 93 25 TYR B CA 1
ATOM 1548 C C . TYR B 1 25 ? 10.453 -24.766 -5.129 1 93 25 TYR B C 1
ATOM 1550 O O . TYR B 1 25 ? 10.695 -25.281 -6.219 1 93 25 TYR B O 1
ATOM 1558 N N . MET B 1 26 ? 10.961 -23.594 -4.746 1 94.25 26 MET B N 1
ATOM 1559 C CA . MET B 1 26 ? 11.82 -22.875 -5.695 1 94.25 26 MET B CA 1
ATOM 1560 C C . MET B 1 26 ? 12.781 -21.953 -4.965 1 94.25 26 MET B C 1
ATOM 1562 O O . MET B 1 26 ? 12.516 -21.531 -3.838 1 94.25 26 MET B O 1
ATOM 1566 N N . ASP B 1 27 ? 13.867 -21.672 -5.598 1 95.81 27 ASP B N 1
ATOM 1567 C CA . ASP B 1 27 ? 14.82 -20.656 -5.184 1 95.81 27 ASP B CA 1
ATOM 1568 C C . ASP B 1 27 ? 14.609 -19.359 -5.969 1 95.81 27 ASP B C 1
ATOM 1570 O O . ASP B 1 27 ? 14.945 -19.281 -7.152 1 95.81 27 ASP B O 1
ATOM 1574 N N . PHE B 1 28 ? 14.141 -18.375 -5.309 1 95.5 28 PHE B N 1
ATOM 1575 C CA . PHE B 1 28 ? 13.758 -17.125 -5.957 1 95.5 28 PHE B CA 1
ATOM 1576 C C . PHE B 1 28 ? 14.969 -16.438 -6.578 1 95.5 28 PHE B C 1
ATOM 1578 O O . PHE B 1 28 ? 14.82 -15.625 -7.492 1 95.5 28 PHE B O 1
ATOM 1585 N N . GLU B 1 29 ? 16.141 -16.828 -6.113 1 95 29 GLU B N 1
ATOM 1586 C CA . GLU B 1 29 ? 17.359 -16.188 -6.59 1 95 29 GLU B CA 1
ATOM 1587 C C . GLU B 1 29 ? 17.891 -16.875 -7.848 1 95 29 GLU B C 1
ATOM 1589 O O . GLU B 1 29 ? 18.906 -16.453 -8.406 1 95 29 GLU B O 1
ATOM 1594 N N . GLU B 1 30 ? 17.188 -17.844 -8.281 1 94.69 30 GLU B N 1
ATOM 1595 C CA . GLU B 1 30 ? 17.688 -18.625 -9.406 1 94.69 30 GLU B CA 1
ATOM 1596 C C . GLU B 1 30 ? 16.922 -18.297 -10.688 1 94.69 30 GLU B C 1
ATOM 1598 O O . GLU B 1 30 ? 16.391 -19.188 -11.344 1 94.69 30 GLU B O 1
ATOM 1603 N N . GLY B 1 31 ? 16.875 -17.031 -11.07 1 94.69 31 GLY B N 1
ATOM 1604 C CA . GLY B 1 31 ? 16.328 -16.594 -12.352 1 94.69 31 GLY B CA 1
ATOM 1605 C C . GLY B 1 31 ? 14.82 -16.75 -12.445 1 94.69 31 GLY B C 1
ATOM 1606 O O . GLY B 1 31 ? 14.281 -16.969 -13.523 1 94.69 31 GLY B O 1
ATOM 1607 N N . VAL B 1 32 ? 14.117 -16.609 -11.359 1 97.06 32 VAL B N 1
ATOM 1608 C CA . VAL B 1 32 ? 12.672 -16.812 -11.297 1 97.06 32 VAL B CA 1
ATOM 1609 C C . VAL B 1 32 ? 11.961 -15.602 -11.891 1 97.06 32 VAL B C 1
ATOM 1611 O O . VAL B 1 32 ? 12.258 -14.461 -11.531 1 97.06 32 VAL B O 1
ATOM 1614 N N . ARG B 1 33 ? 11.078 -15.852 -12.82 1 98.19 33 ARG B N 1
ATOM 1615 C CA . ARG B 1 33 ? 10.133 -14.875 -13.344 1 98.19 33 ARG B CA 1
ATOM 1616 C C . ARG B 1 33 ? 8.758 -15.055 -12.711 1 98.19 33 ARG B C 1
ATOM 1618 O O . ARG B 1 33 ? 8.141 -16.109 -12.836 1 98.19 33 ARG B O 1
ATOM 1625 N N . ALA B 1 34 ? 8.273 -14.023 -12.102 1 98.69 34 ALA B N 1
ATOM 1626 C CA . ALA B 1 34 ? 7.035 -14.156 -11.336 1 98.69 34 ALA B CA 1
ATOM 1627 C C . ALA B 1 34 ? 5.969 -13.188 -11.852 1 98.69 34 ALA B C 1
ATOM 1629 O O . ALA B 1 34 ? 6.297 -12.125 -12.391 1 98.69 34 ALA B O 1
ATOM 1630 N N . LEU B 1 35 ? 4.746 -13.57 -11.719 1 98.81 35 LEU B N 1
ATOM 1631 C CA . LEU B 1 35 ? 3.568 -12.781 -12.055 1 98.81 35 LEU B CA 1
ATOM 1632 C C . LEU B 1 35 ? 2.674 -12.594 -10.836 1 98.81 35 LEU B C 1
ATOM 1634 O O . LEU B 1 35 ? 2.262 -13.57 -10.203 1 98.81 35 LEU B O 1
ATOM 1638 N N . ASP B 1 36 ? 2.439 -11.383 -10.461 1 98.69 36 ASP B N 1
ATOM 1639 C CA . ASP B 1 36 ? 1.579 -11 -9.344 1 98.69 36 ASP B CA 1
ATOM 1640 C C . ASP B 1 36 ? 0.261 -10.414 -9.844 1 98.69 36 ASP B C 1
ATOM 1642 O O . ASP B 1 36 ? 0.202 -9.242 -10.219 1 98.69 36 ASP B O 1
ATOM 1646 N N . LEU B 1 37 ? -0.823 -11.234 -9.852 1 98.62 37 LEU B N 1
ATOM 1647 C CA . LEU B 1 37 ? -2.145 -10.82 -10.312 1 98.62 37 LEU B CA 1
ATOM 1648 C C . LEU B 1 37 ? -2.945 -10.203 -9.164 1 98.62 37 LEU B C 1
ATOM 1650 O O . LEU B 1 37 ? -2.922 -10.711 -8.047 1 98.62 37 LEU B O 1
ATOM 1654 N N . PHE B 1 38 ? -3.713 -9.141 -9.461 1 97.75 38 PHE B N 1
ATOM 1655 C CA . PHE B 1 38 ? -4.406 -8.383 -8.422 1 97.75 38 PHE B CA 1
ATOM 1656 C C . PHE B 1 38 ? -3.432 -7.902 -7.359 1 97.75 38 PHE B C 1
ATOM 1658 O O . PHE B 1 38 ? -3.643 -8.141 -6.168 1 97.75 38 PHE B O 1
ATOM 1665 N N . ALA B 1 39 ? -2.432 -7.07 -7.801 1 97.31 39 ALA B N 1
ATOM 1666 C CA . ALA B 1 39 ? -1.243 -6.805 -6.996 1 97.31 39 ALA B CA 1
ATOM 1667 C C . ALA B 1 39 ? -1.576 -5.914 -5.805 1 97.31 39 ALA B C 1
ATOM 1669 O O . ALA B 1 39 ? -0.848 -5.902 -4.809 1 97.31 39 ALA B O 1
ATOM 1670 N N . GLY B 1 40 ? -2.723 -5.086 -5.938 1 94.25 40 GLY B N 1
ATOM 1671 C CA . GLY B 1 40 ? -3.057 -4.191 -4.836 1 94.25 40 GLY B CA 1
ATOM 1672 C C . GLY B 1 40 ? -1.954 -3.199 -4.52 1 94.25 40 GLY B C 1
ATOM 1673 O O . GLY B 1 40 ? -1.477 -2.488 -5.406 1 94.25 40 GLY B O 1
ATOM 1674 N N . THR B 1 41 ? -1.479 -3.246 -3.273 1 92.19 41 THR B N 1
ATOM 1675 C CA . THR B 1 41 ? -0.416 -2.338 -2.855 1 92.19 41 THR B CA 1
ATOM 1676 C C . THR B 1 41 ? 0.945 -2.854 -3.314 1 92.19 41 THR B C 1
ATOM 1678 O O . THR B 1 41 ? 1.947 -2.143 -3.223 1 92.19 41 THR B O 1
ATOM 1681 N N . GLY B 1 42 ? 0.987 -4.027 -3.773 1 95.19 42 GLY B N 1
ATOM 1682 C CA . GLY B 1 42 ? 2.248 -4.578 -4.242 1 95.19 42 GLY B CA 1
ATOM 1683 C C . GLY B 1 42 ? 3 -5.344 -3.172 1 95.19 42 GLY B C 1
ATOM 1684 O O . GLY B 1 42 ? 4.203 -5.582 -3.299 1 95.19 42 GLY B O 1
ATOM 1685 N N . SER B 1 43 ? 2.309 -5.73 -2.102 1 93.69 43 SER B N 1
ATOM 1686 C CA . SER B 1 43 ? 2.945 -6.422 -0.985 1 93.69 43 SER B CA 1
ATOM 1687 C C . SER B 1 43 ? 3.646 -7.695 -1.45 1 93.69 43 SER B C 1
ATOM 1689 O O . SER B 1 43 ? 4.801 -7.941 -1.089 1 93.69 43 SER B O 1
ATOM 1691 N N . ILE B 1 44 ? 2.996 -8.438 -2.264 1 96 44 ILE B N 1
ATOM 1692 C CA . ILE B 1 44 ? 3.566 -9.68 -2.771 1 96 44 ILE B CA 1
ATOM 1693 C C . ILE B 1 44 ? 4.707 -9.367 -3.738 1 96 44 ILE B C 1
ATOM 1695 O O . ILE B 1 44 ? 5.77 -9.992 -3.676 1 96 44 ILE B O 1
ATOM 1699 N N . SER B 1 45 ? 4.508 -8.398 -4.652 1 97.25 45 SER B N 1
ATOM 1700 C CA . SER B 1 45 ? 5.531 -7.996 -5.609 1 97.25 45 SER B CA 1
ATOM 1701 C C . SER B 1 45 ? 6.82 -7.59 -4.902 1 97.25 45 SER B C 1
ATOM 1703 O O . SER B 1 45 ? 7.91 -8.008 -5.301 1 97.25 45 SER B O 1
ATOM 1705 N N . ILE B 1 46 ? 6.652 -6.867 -3.836 1 94.75 46 ILE B N 1
ATOM 1706 C CA . ILE B 1 46 ? 7.805 -6.379 -3.084 1 94.75 46 ILE B CA 1
ATOM 1707 C C . ILE B 1 46 ? 8.523 -7.555 -2.428 1 94.75 46 ILE B C 1
ATOM 1709 O O . ILE B 1 46 ? 9.758 -7.613 -2.432 1 94.75 46 ILE B O 1
ATOM 1713 N N . GLU B 1 47 ? 7.762 -8.492 -1.873 1 94.88 47 GLU B N 1
ATOM 1714 C CA . GLU B 1 47 ? 8.352 -9.68 -1.263 1 94.88 47 GLU B CA 1
ATOM 1715 C C . GLU B 1 47 ? 9.156 -10.484 -2.283 1 94.88 47 GLU B C 1
ATOM 1717 O O . GLU B 1 47 ? 10.273 -10.922 -2 1 94.88 47 GLU B O 1
ATOM 1722 N N . LEU B 1 48 ? 8.578 -10.633 -3.434 1 97.25 48 LEU B N 1
ATOM 1723 C CA . LEU B 1 48 ? 9.234 -11.398 -4.488 1 97.25 48 LEU B CA 1
ATOM 1724 C C . LEU B 1 48 ? 10.539 -10.734 -4.906 1 97.25 48 LEU B C 1
ATOM 1726 O O . LEU B 1 48 ? 11.562 -11.406 -5.066 1 97.25 48 LEU B O 1
ATOM 1730 N N . VAL B 1 49 ? 10.531 -9.398 -5.047 1 96.25 49 VAL B N 1
ATOM 1731 C CA . VAL B 1 49 ? 11.734 -8.648 -5.391 1 96.25 49 VAL B CA 1
ATOM 1732 C C . VAL B 1 49 ? 12.773 -8.797 -4.277 1 96.25 49 VAL B C 1
ATOM 1734 O O . VAL B 1 49 ? 13.945 -9.055 -4.543 1 96.25 49 VAL B O 1
ATOM 1737 N N . SER B 1 50 ? 12.312 -8.672 -3.094 1 93.25 50 SER B N 1
ATOM 1738 C CA . SER B 1 50 ? 13.188 -8.734 -1.931 1 93.25 50 SER B CA 1
ATOM 1739 C C . SER B 1 50 ? 13.859 -10.102 -1.815 1 93.25 50 SER B C 1
ATOM 1741 O O . SER B 1 50 ? 14.992 -10.203 -1.342 1 93.25 50 SER B O 1
ATOM 1743 N N . ARG B 1 51 ? 13.18 -11.109 -2.277 1 94.69 51 ARG B N 1
ATOM 1744 C CA . ARG B 1 51 ? 13.695 -12.469 -2.15 1 94.69 51 ARG B CA 1
ATOM 1745 C C . ARG B 1 51 ? 14.57 -12.836 -3.346 1 94.69 51 ARG B C 1
ATOM 1747 O O . ARG B 1 51 ? 15.078 -13.961 -3.424 1 94.69 51 ARG B O 1
ATOM 1754 N N . GLY B 1 52 ? 14.664 -11.93 -4.301 1 95.5 52 GLY B N 1
ATOM 1755 C CA . GLY B 1 52 ? 15.695 -12.094 -5.312 1 95.5 52 GLY B CA 1
ATOM 1756 C C . GLY B 1 52 ? 15.141 -12.531 -6.656 1 95.5 52 GLY B C 1
ATOM 1757 O O . GLY B 1 52 ? 15.898 -12.93 -7.543 1 95.5 52 GLY B O 1
ATOM 1758 N N . CYS 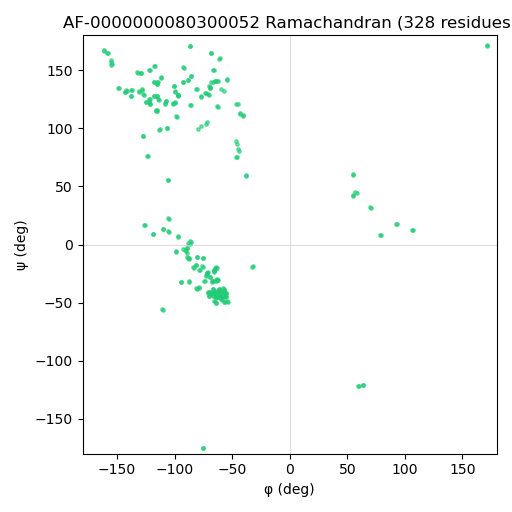B 1 53 ? 13.836 -12.477 -6.867 1 96.75 53 CYS B N 1
ATOM 1759 C CA . CYS B 1 53 ? 13.281 -12.82 -8.172 1 96.75 53 CYS B CA 1
ATOM 1760 C C . CYS B 1 53 ? 13.93 -12 -9.273 1 96.75 53 CYS B C 1
ATOM 1762 O O . CYS B 1 53 ? 14.203 -10.812 -9.094 1 96.75 53 CYS B O 1
ATOM 1764 N N . ASP B 1 54 ? 14.148 -12.602 -10.406 1 96.62 54 ASP B N 1
ATOM 1765 C CA . ASP B 1 54 ? 14.789 -11.938 -11.531 1 96.62 54 ASP B CA 1
ATOM 1766 C C . ASP B 1 54 ? 13.867 -10.891 -12.148 1 96.62 54 ASP B C 1
ATOM 1768 O O . ASP B 1 54 ? 14.32 -9.82 -12.562 1 96.62 54 ASP B O 1
ATOM 1772 N N . GLN B 1 55 ? 12.641 -11.266 -12.258 1 97.94 55 GLN B N 1
ATOM 1773 C CA . GLN B 1 55 ? 11.633 -10.367 -12.812 1 97.94 55 GLN B CA 1
ATOM 1774 C C . GLN B 1 55 ? 10.266 -10.609 -12.188 1 97.94 55 GLN B C 1
ATOM 1776 O O . GLN B 1 55 ? 9.859 -11.766 -12.016 1 97.94 55 GLN B O 1
ATOM 1781 N N . VAL B 1 56 ? 9.664 -9.555 -11.859 1 98.62 56 VAL B N 1
ATOM 1782 C CA . VAL B 1 56 ? 8.297 -9.594 -11.336 1 98.62 56 VAL B CA 1
ATOM 1783 C C . VAL B 1 56 ? 7.398 -8.688 -12.172 1 98.62 56 VAL B C 1
ATOM 1785 O O . VAL B 1 56 ? 7.719 -7.52 -12.391 1 98.62 56 VAL B O 1
ATOM 1788 N N . ILE B 1 57 ? 6.355 -9.242 -12.719 1 98.69 57 ILE B N 1
ATOM 1789 C CA . ILE B 1 57 ? 5.305 -8.438 -13.328 1 98.69 57 ILE B CA 1
ATOM 1790 C C . ILE B 1 57 ? 4.117 -8.328 -12.383 1 98.69 57 ILE B C 1
ATOM 1792 O O . ILE B 1 57 ? 3.604 -9.344 -11.898 1 98.69 57 ILE B O 1
ATOM 1796 N N . SER B 1 58 ? 3.756 -7.184 -12.031 1 98.5 58 SER B N 1
ATOM 1797 C CA . SER B 1 58 ? 2.598 -6.941 -11.172 1 98.5 58 SER B CA 1
ATOM 1798 C C . SER B 1 58 ? 1.441 -6.34 -11.969 1 98.5 58 SER B C 1
ATOM 1800 O O . SER B 1 58 ? 1.592 -5.285 -12.586 1 98.5 58 SER B O 1
ATOM 1802 N N . VAL B 1 59 ? 0.266 -6.98 -11.961 1 98.62 59 VAL B N 1
ATOM 1803 C CA . VAL B 1 59 ? -0.898 -6.504 -12.695 1 98.62 59 VAL B CA 1
ATOM 1804 C C . VAL B 1 59 ? -1.938 -5.953 -11.727 1 98.62 59 VAL B C 1
ATOM 1806 O O . VAL B 1 59 ? -2.391 -6.66 -10.82 1 98.62 59 VAL B O 1
ATOM 1809 N N . GLU B 1 60 ? -2.266 -4.746 -11.906 1 97.62 60 GLU B N 1
ATOM 1810 C CA . GLU B 1 60 ? -3.215 -4.047 -11.047 1 97.62 60 GLU B CA 1
ATOM 1811 C C . GLU B 1 60 ? -4.086 -3.086 -11.844 1 97.62 60 GLU B C 1
ATOM 1813 O O . GLU B 1 60 ? -3.574 -2.291 -12.641 1 97.62 60 GLU B O 1
ATOM 1818 N N . LYS B 1 61 ? -5.387 -3.17 -11.609 1 96.8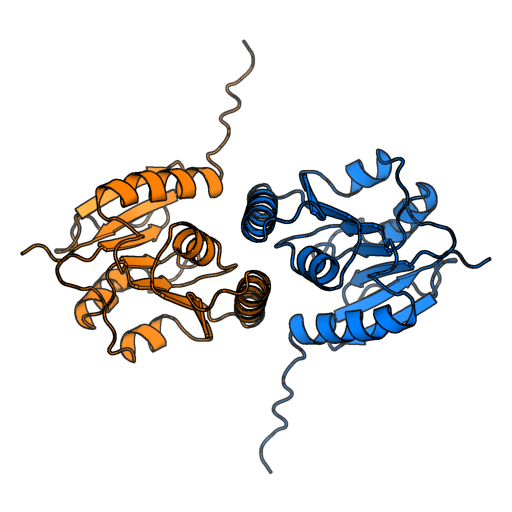1 61 LYS B N 1
ATOM 1819 C CA . LYS B 1 61 ? -6.305 -2.389 -12.43 1 96.81 61 LYS B CA 1
ATOM 1820 C C . LYS B 1 61 ? -6.512 -0.991 -11.852 1 96.81 61 LYS B C 1
ATOM 1822 O O . LYS B 1 61 ? -6.758 -0.036 -12.594 1 96.81 61 LYS B O 1
ATOM 1827 N N . ASP B 1 62 ? -6.438 -0.906 -10.531 1 93.31 62 ASP B N 1
ATOM 1828 C CA . ASP B 1 62 ? -6.676 0.38 -9.883 1 93.31 62 ASP B CA 1
ATOM 1829 C C . ASP B 1 62 ? -5.527 1.349 -10.148 1 93.31 62 ASP B C 1
ATOM 1831 O O . ASP B 1 62 ? -4.363 1.032 -9.875 1 93.31 62 ASP B O 1
ATOM 1835 N N . ARG B 1 63 ? -5.832 2.488 -10.562 1 92.31 63 ARG B N 1
ATOM 1836 C CA . ARG B 1 63 ? -4.844 3.482 -10.969 1 92.31 63 ARG B CA 1
ATOM 1837 C C . ARG B 1 63 ? -3.979 3.906 -9.789 1 92.31 63 ARG B C 1
ATOM 1839 O O . ARG B 1 63 ? -2.762 4.055 -9.922 1 92.31 63 ARG B O 1
ATOM 1846 N N . ASP B 1 64 ? -4.57 4.121 -8.648 1 88.69 64 ASP B N 1
ATOM 1847 C CA . ASP B 1 64 ? -3.842 4.586 -7.477 1 88.69 64 ASP B CA 1
ATOM 1848 C C . ASP B 1 64 ? -2.898 3.508 -6.949 1 88.69 64 ASP B C 1
ATOM 1850 O O . ASP B 1 64 ? -1.762 3.799 -6.574 1 88.69 64 ASP B O 1
ATOM 1854 N N . HIS B 1 65 ? -3.418 2.328 -6.949 1 93.69 65 HIS B N 1
ATOM 1855 C CA . HIS B 1 65 ? -2.561 1.222 -6.535 1 93.69 65 HIS B CA 1
ATOM 1856 C C . HIS B 1 65 ? -1.397 1.035 -7.504 1 93.69 65 HIS B C 1
ATOM 1858 O O . HIS B 1 65 ? -0.252 0.867 -7.078 1 93.69 65 HIS B O 1
ATOM 1864 N N . TYR B 1 66 ? -1.728 1.1 -8.797 1 95.62 66 TYR B N 1
ATOM 1865 C CA . TYR B 1 66 ? -0.691 1.003 -9.82 1 95.62 66 TYR B CA 1
ATOM 1866 C C . TYR B 1 66 ? 0.375 2.074 -9.617 1 95.62 66 TYR B C 1
ATOM 1868 O O . TYR B 1 66 ? 1.57 1.773 -9.609 1 95.62 66 TYR B O 1
ATOM 1876 N N . ALA B 1 67 ? -0.017 3.264 -9.453 1 92.62 67 ALA B N 1
ATOM 1877 C CA . ALA B 1 67 ? 0.909 4.379 -9.266 1 92.62 67 ALA B CA 1
ATOM 1878 C C . ALA B 1 67 ? 1.751 4.191 -8.008 1 92.62 67 ALA B C 1
ATOM 1880 O O . ALA B 1 67 ? 2.938 4.523 -7.996 1 92.62 67 ALA B O 1
ATOM 1881 N N . PHE B 1 68 ? 1.121 3.684 -6.996 1 92.12 68 PHE B N 1
ATOM 1882 C CA . PHE B 1 68 ? 1.822 3.449 -5.738 1 92.12 68 PHE B CA 1
ATOM 1883 C C . PHE B 1 68 ? 2.914 2.402 -5.914 1 92.12 68 PHE B C 1
ATOM 1885 O O . PHE B 1 68 ? 4.035 2.576 -5.426 1 92.12 68 PHE B O 1
ATOM 1892 N N . ILE B 1 69 ? 2.584 1.345 -6.605 1 96.06 69 ILE B N 1
ATOM 1893 C CA . ILE B 1 69 ? 3.586 0.318 -6.871 1 96.06 69 ILE B CA 1
ATOM 1894 C C . ILE B 1 69 ? 4.754 0.923 -7.648 1 96.06 69 ILE B C 1
ATOM 1896 O O . ILE B 1 69 ? 5.918 0.69 -7.316 1 96.06 69 ILE B O 1
ATOM 1900 N N . CYS B 1 70 ? 4.445 1.706 -8.68 1 95.25 70 CYS B N 1
ATOM 1901 C CA . CYS B 1 70 ? 5.484 2.367 -9.461 1 95.25 70 CYS B CA 1
ATOM 1902 C C . CYS B 1 70 ? 6.391 3.205 -8.57 1 95.25 70 CYS B C 1
ATOM 1904 O O . CYS B 1 70 ? 7.617 3.137 -8.688 1 95.25 70 CYS B O 1
ATOM 1906 N N . LYS B 1 71 ? 5.785 3.895 -7.73 1 92 71 LYS B N 1
ATOM 1907 C CA . LYS B 1 71 ? 6.531 4.773 -6.832 1 92 71 LYS B CA 1
ATOM 1908 C C . LYS B 1 71 ? 7.441 3.971 -5.91 1 92 71 LYS B C 1
ATOM 1910 O O . LYS B 1 71 ? 8.617 4.305 -5.746 1 92 71 LYS B O 1
ATOM 1915 N N . VAL B 1 72 ? 6.898 2.98 -5.277 1 93.88 72 VAL B N 1
ATOM 1916 C CA . VAL B 1 72 ? 7.676 2.158 -4.355 1 93.88 72 VAL B CA 1
ATOM 1917 C C . VAL B 1 72 ? 8.875 1.557 -5.086 1 93.88 72 VAL B C 1
ATOM 1919 O O . VAL B 1 72 ? 10 1.616 -4.594 1 93.88 72 VAL B O 1
ATOM 1922 N N . MET B 1 73 ? 8.641 1.05 -6.285 1 95.62 73 MET B N 1
ATOM 1923 C CA . MET B 1 73 ? 9.719 0.416 -7.043 1 95.62 73 MET B CA 1
ATOM 1924 C C . MET B 1 73 ? 10.773 1.438 -7.441 1 95.62 73 MET B C 1
ATOM 1926 O O . MET B 1 73 ? 11.961 1.121 -7.484 1 95.62 73 MET B O 1
ATOM 1930 N N . LYS B 1 74 ? 10.32 2.58 -7.785 1 94.06 74 LYS B N 1
ATOM 1931 C CA . LYS B 1 74 ? 11.25 3.66 -8.102 1 94.06 74 LYS B CA 1
ATOM 1932 C C . LYS B 1 74 ? 12.125 4.004 -6.902 1 94.06 74 LYS B C 1
ATOM 1934 O O . LYS B 1 74 ? 13.344 4.148 -7.039 1 94.06 74 LYS B O 1
ATOM 1939 N N . GLU B 1 75 ? 11.539 4.105 -5.742 1 91.81 75 GLU B N 1
ATOM 1940 C CA . GLU B 1 75 ? 12.273 4.445 -4.531 1 91.81 75 GLU B CA 1
ATOM 1941 C C . GLU B 1 75 ? 13.242 3.328 -4.141 1 91.81 75 GLU B C 1
ATOM 1943 O O . GLU B 1 75 ? 14.312 3.59 -3.586 1 91.81 75 GLU B O 1
ATOM 1948 N N . LEU B 1 76 ? 12.836 2.117 -4.453 1 92.31 76 LEU B N 1
ATOM 1949 C CA . LEU B 1 76 ? 13.688 0.965 -4.184 1 92.31 76 LEU B CA 1
ATOM 1950 C C . LEU B 1 76 ? 14.828 0.888 -5.188 1 92.31 76 LEU B C 1
ATOM 1952 O O . LEU B 1 76 ? 15.758 0.095 -5.016 1 92.31 76 LEU B O 1
ATOM 1956 N N . LYS B 1 77 ? 14.711 1.723 -6.277 1 92.38 77 LYS B N 1
ATOM 1957 C CA . LYS B 1 77 ? 15.688 1.744 -7.363 1 92.38 77 LYS B CA 1
ATOM 1958 C C . LYS B 1 77 ? 15.875 0.354 -7.961 1 92.38 77 LYS B C 1
ATOM 1960 O O . LYS B 1 77 ? 17 -0.1 -8.156 1 92.38 77 LYS B O 1
ATOM 1965 N N . THR B 1 78 ? 14.758 -0.31 -8.125 1 92.62 78 THR B N 1
ATOM 1966 C CA . THR B 1 78 ? 14.82 -1.646 -8.703 1 92.62 78 THR B CA 1
ATOM 1967 C C . THR B 1 78 ? 14.188 -1.663 -10.094 1 92.62 78 THR B C 1
ATOM 1969 O O . THR B 1 78 ? 13.188 -0.979 -10.336 1 92.62 78 THR B O 1
ATOM 1972 N N . ASP B 1 79 ? 14.758 -2.438 -10.961 1 93.94 79 ASP B N 1
ATOM 1973 C CA . ASP B 1 79 ? 14.195 -2.654 -12.289 1 93.94 79 ASP B CA 1
ATOM 1974 C C . ASP B 1 79 ? 13.656 -4.074 -12.438 1 93.94 79 ASP B C 1
ATOM 1976 O O . ASP B 1 79 ? 13.352 -4.52 -13.539 1 93.94 79 ASP B O 1
ATOM 1980 N N . LYS B 1 80 ? 13.547 -4.73 -11.297 1 96.38 80 LYS B N 1
ATOM 1981 C CA . LYS B 1 80 ? 13.164 -6.141 -11.312 1 96.38 80 LYS B CA 1
ATOM 1982 C C . LYS B 1 80 ? 11.648 -6.301 -11.289 1 96.38 80 LYS B C 1
ATOM 1984 O O . LYS B 1 80 ? 11.133 -7.398 -11.5 1 96.38 80 LYS B O 1
ATOM 1989 N N . CYS B 1 81 ? 10.977 -5.238 -11.031 1 97.44 81 CYS B N 1
ATOM 1990 C CA . CYS B 1 81 ? 9.516 -5.281 -11.047 1 97.44 81 CYS B CA 1
ATOM 1991 C C . CYS B 1 81 ? 8.953 -4.344 -12.109 1 97.44 81 CYS B C 1
ATOM 1993 O O . CYS B 1 81 ? 9.352 -3.178 -12.18 1 97.44 81 CYS B O 1
ATOM 1995 N N . LEU B 1 82 ? 8.117 -4.855 -12.922 1 97.5 82 LEU B N 1
ATOM 1996 C CA . LEU B 1 82 ? 7.406 -4.094 -13.938 1 97.5 82 LEU B CA 1
ATOM 1997 C C . LEU B 1 82 ? 5.91 -4.043 -13.641 1 97.5 82 LEU B C 1
ATOM 1999 O O . LEU B 1 82 ? 5.191 -5.016 -13.883 1 97.5 82 LEU B O 1
ATOM 2003 N N . PRO B 1 83 ? 5.473 -2.959 -13.055 1 98.06 83 PRO B N 1
ATOM 2004 C CA . PRO B 1 83 ? 4.027 -2.818 -12.852 1 98.06 83 PRO B CA 1
ATOM 2005 C C . PRO B 1 83 ? 3.262 -2.611 -14.156 1 98.06 83 PRO B C 1
ATOM 2007 O O . PRO B 1 83 ? 3.725 -1.884 -15.039 1 98.06 83 PRO B O 1
ATOM 2010 N N . VAL B 1 84 ? 2.158 -3.295 -14.305 1 98.06 84 VAL B N 1
ATOM 2011 C CA . VAL B 1 84 ? 1.271 -3.162 -15.453 1 98.06 84 VAL B CA 1
ATOM 2012 C C . VAL B 1 84 ? -0.13 -2.773 -14.984 1 98.06 84 VAL B C 1
ATOM 2014 O O . VAL B 1 84 ? -0.726 -3.463 -14.156 1 98.06 84 VAL B O 1
ATOM 2017 N N . ARG B 1 85 ? -0.555 -1.639 -15.531 1 97.62 85 ARG B N 1
ATOM 2018 C CA . ARG B 1 85 ? -1.927 -1.256 -15.211 1 97.62 85 ARG B CA 1
ATOM 2019 C C . ARG B 1 85 ? -2.914 -1.906 -16.172 1 97.62 85 ARG B C 1
ATOM 2021 O O . ARG B 1 85 ? -2.895 -1.626 -17.375 1 97.62 85 ARG B O 1
ATOM 2028 N N . GLY B 1 86 ? -3.842 -2.721 -15.586 1 97.44 86 GLY B N 1
ATOM 2029 C CA . GLY B 1 86 ? -4.812 -3.34 -16.469 1 97.44 86 GLY B CA 1
ATOM 2030 C C . GLY B 1 86 ? -5.672 -4.383 -15.781 1 97.44 86 GLY B C 1
ATOM 2031 O O . GLY B 1 86 ? -5.422 -4.734 -14.633 1 97.44 86 GLY B O 1
ATOM 2032 N N . ASP B 1 87 ? -6.629 -4.789 -16.531 1 97.19 87 ASP B N 1
ATOM 2033 C CA . ASP B 1 87 ? -7.504 -5.871 -16.094 1 97.19 87 ASP B CA 1
ATOM 2034 C C . ASP B 1 87 ? -6.789 -7.219 -16.156 1 97.19 87 ASP B C 1
ATOM 2036 O O . ASP B 1 87 ? -6.203 -7.562 -17.188 1 97.19 87 ASP B O 1
ATOM 2040 N N . VAL B 1 88 ? -6.875 -7.953 -15.055 1 97.81 88 VAL B N 1
ATOM 2041 C CA . VAL B 1 88 ? -6.141 -9.211 -14.93 1 97.81 88 VAL B CA 1
ATOM 2042 C C . VAL B 1 88 ? -6.605 -10.188 -16 1 97.81 88 VAL B C 1
ATOM 2044 O O . VAL B 1 88 ? -5.785 -10.867 -16.625 1 97.81 88 VAL B O 1
ATOM 2047 N N . PHE B 1 89 ? -7.871 -10.25 -16.281 1 96.88 89 PHE B N 1
ATOM 2048 C CA . PHE B 1 89 ? -8.398 -11.211 -17.234 1 96.88 89 PHE B CA 1
ATOM 2049 C C . PHE B 1 89 ? -7.969 -10.859 -18.656 1 96.88 89 PHE B C 1
ATOM 2051 O O . PHE B 1 89 ? -7.609 -11.742 -19.438 1 96.88 89 PHE B O 1
ATOM 2058 N N . ARG B 1 90 ? -8.016 -9.625 -18.922 1 96.88 90 ARG B N 1
ATOM 2059 C CA . ARG B 1 90 ? -7.531 -9.18 -20.219 1 96.88 90 ARG B CA 1
ATOM 2060 C C . ARG B 1 90 ? -6.039 -9.445 -20.375 1 96.88 90 ARG B C 1
ATOM 2062 O O . ARG B 1 90 ? -5.586 -9.867 -21.438 1 96.88 90 ARG B O 1
ATOM 2069 N N . TYR B 1 91 ? -5.316 -9.195 -19.328 1 98.06 91 TYR B N 1
ATOM 2070 C CA . TYR B 1 91 ? -3.881 -9.453 -19.359 1 98.06 91 TYR B CA 1
ATOM 2071 C C . TYR B 1 91 ? -3.594 -10.922 -19.656 1 98.06 91 TYR B C 1
ATOM 2073 O O . TYR B 1 91 ? -2.764 -11.234 -20.516 1 98.06 91 TYR B O 1
ATOM 2081 N N . ILE B 1 92 ? -4.27 -11.773 -18.969 1 97.69 92 ILE B N 1
ATOM 2082 C CA . ILE B 1 92 ? -4.062 -13.211 -19.125 1 97.69 92 ILE B CA 1
ATOM 2083 C C . ILE B 1 92 ? -4.34 -13.625 -20.562 1 97.69 92 ILE B C 1
ATOM 2085 O O . ILE B 1 92 ? -3.557 -14.375 -21.156 1 97.69 92 ILE B O 1
ATOM 2089 N N . GLN B 1 93 ? -5.395 -13.125 -21.078 1 95.75 93 GLN B N 1
ATOM 2090 C CA . GLN B 1 93 ? -5.816 -13.508 -22.422 1 95.75 93 GLN B CA 1
ATOM 2091 C C . GLN B 1 93 ? -4.852 -12.969 -23.484 1 95.75 93 GLN B C 1
ATOM 2093 O O . GLN B 1 93 ? -4.676 -13.57 -24.547 1 95.75 93 GLN B O 1
ATOM 2098 N N . GLY B 1 94 ? -4.234 -11.883 -23.156 1 94.44 94 GLY B N 1
ATOM 2099 C CA . GLY B 1 94 ? -3.379 -11.242 -24.141 1 94.44 94 GLY B CA 1
ATOM 2100 C C . GLY B 1 94 ? -1.908 -11.57 -23.953 1 94.44 94 GLY B C 1
ATOM 2101 O O . GLY B 1 94 ? -1.082 -11.234 -24.797 1 94.44 94 GLY B O 1
ATOM 2102 N N . SER B 1 95 ? -1.601 -12.227 -22.953 1 92.19 95 SER B N 1
ATOM 2103 C CA . SER B 1 95 ? -0.193 -12.453 -22.641 1 92.19 95 SER B CA 1
ATOM 2104 C C . SER B 1 95 ? 0.344 -13.672 -23.391 1 92.19 95 SER B C 1
ATOM 2106 O O . SER B 1 95 ? -0.373 -14.664 -23.562 1 92.19 95 SER B O 1
ATOM 2108 N N . ARG B 1 96 ? 1.619 -13.586 -23.781 1 90.56 96 ARG B N 1
ATOM 2109 C CA . ARG B 1 96 ? 2.307 -14.719 -24.406 1 90.56 96 ARG B CA 1
ATOM 2110 C C . ARG B 1 96 ? 3.502 -15.148 -23.562 1 90.56 96 ARG B C 1
ATOM 2112 O O . ARG B 1 96 ? 4.277 -16.016 -23.969 1 90.56 96 ARG B O 1
ATOM 2119 N N . GLU B 1 97 ? 3.623 -14.625 -22.422 1 95.31 97 GLU B N 1
ATOM 2120 C CA . GLU B 1 97 ? 4.75 -14.906 -21.547 1 95.31 97 GLU B CA 1
ATOM 2121 C C . GLU B 1 97 ? 4.43 -16.062 -20.594 1 95.31 97 GLU B C 1
ATOM 2123 O O . GLU B 1 97 ? 3.262 -16.375 -20.359 1 95.31 97 GLU B O 1
ATOM 2128 N N . ARG B 1 98 ? 5.523 -16.734 -20.203 1 97.81 98 ARG B N 1
ATOM 2129 C CA . ARG B 1 98 ? 5.395 -17.797 -19.203 1 97.81 98 ARG B CA 1
ATOM 2130 C C . ARG B 1 98 ? 6.18 -17.469 -17.938 1 97.81 98 ARG B C 1
ATOM 2132 O O . ARG B 1 98 ? 7.215 -16.797 -18 1 97.81 98 ARG B O 1
ATOM 2139 N N . PHE B 1 99 ? 5.727 -18.016 -16.859 1 98.44 99 PHE B N 1
ATOM 2140 C CA . PHE B 1 99 ? 6.293 -17.641 -15.562 1 98.44 99 PHE B CA 1
ATOM 2141 C C . PHE B 1 99 ? 6.625 -18.875 -14.734 1 98.44 99 PHE B C 1
ATOM 2143 O O . PHE B 1 99 ? 5.98 -19.922 -14.883 1 98.44 99 PHE B O 1
ATOM 2150 N N . ASP B 1 100 ? 7.68 -18.75 -13.938 1 98.38 100 ASP B N 1
ATOM 2151 C CA . ASP B 1 100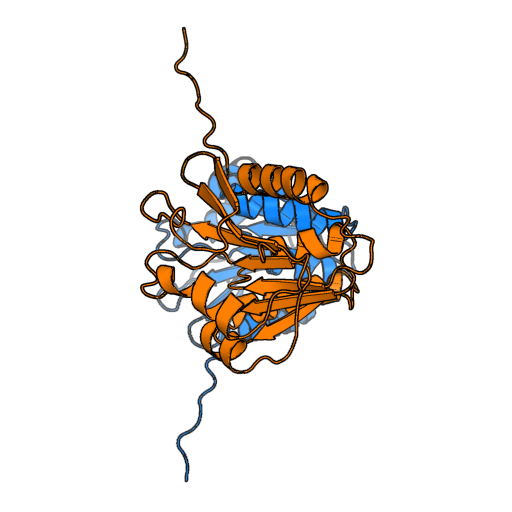 ? 8.016 -19.797 -12.984 1 98.38 100 ASP B CA 1
ATOM 2152 C C . ASP B 1 100 ? 7.043 -19.797 -11.805 1 98.38 100 ASP B C 1
ATOM 2154 O O . ASP B 1 100 ? 6.797 -20.844 -11.203 1 98.38 100 ASP B O 1
ATOM 2158 N N . PHE B 1 101 ? 6.543 -18.641 -11.469 1 98.69 101 PHE B N 1
ATOM 2159 C CA . PHE B 1 101 ? 5.652 -18.484 -10.328 1 98.69 101 PHE B CA 1
ATOM 2160 C C . PHE B 1 101 ? 4.555 -17.469 -10.633 1 98.69 101 PHE B C 1
ATOM 2162 O O . PHE B 1 101 ? 4.828 -16.391 -11.156 1 98.69 101 PHE B O 1
ATOM 2169 N N . ILE B 1 102 ? 3.305 -17.828 -10.32 1 98.81 102 ILE B N 1
ATOM 2170 C CA . ILE B 1 102 ? 2.162 -16.922 -10.445 1 98.81 102 ILE B CA 1
ATOM 2171 C C . ILE B 1 102 ? 1.404 -16.875 -9.117 1 98.81 102 ILE B C 1
ATOM 2173 O O . ILE B 1 102 ? 1.112 -17.906 -8.523 1 98.81 102 ILE B O 1
ATOM 2177 N N . PHE B 1 103 ? 1.16 -15.703 -8.656 1 98.75 103 PHE B N 1
ATOM 2178 C CA . PHE B 1 103 ? 0.327 -15.484 -7.477 1 98.75 103 PHE B CA 1
ATOM 2179 C C . PHE B 1 103 ? -0.906 -14.664 -7.832 1 98.75 103 PHE B C 1
ATOM 2181 O O . PHE B 1 103 ? -0.824 -13.719 -8.617 1 98.75 103 PHE B O 1
ATOM 2188 N N . ALA B 1 104 ? -2.016 -15.031 -7.262 1 98.19 104 ALA B N 1
ATOM 2189 C CA . ALA B 1 104 ? -3.242 -14.258 -7.457 1 98.19 104 ALA B CA 1
ATOM 2190 C C . ALA B 1 104 ? -4.008 -14.109 -6.148 1 98.19 104 ALA B C 1
ATOM 2192 O O . ALA B 1 104 ? -4.262 -15.094 -5.453 1 98.19 104 ALA B O 1
ATOM 2193 N N . ASP B 1 105 ? -4.328 -12.945 -5.812 1 95.88 105 ASP B N 1
ATOM 2194 C CA . ASP B 1 105 ? -5.191 -12.609 -4.684 1 95.88 105 ASP B CA 1
ATOM 2195 C C . ASP B 1 105 ? -6.395 -11.789 -5.133 1 95.88 105 ASP B C 1
ATOM 2197 O O . ASP B 1 105 ? -6.449 -10.578 -4.891 1 95.88 105 ASP B O 1
ATOM 2201 N N . PRO B 1 106 ? -7.395 -12.422 -5.742 1 96 106 PRO B N 1
ATOM 2202 C CA . PRO B 1 106 ? -8.547 -11.695 -6.281 1 96 106 PRO B CA 1
ATOM 2203 C C . PRO B 1 106 ? -9.398 -11.047 -5.191 1 96 106 PRO B C 1
ATOM 2205 O O . PRO B 1 106 ? -9.438 -11.531 -4.059 1 96 106 PRO B O 1
ATOM 2208 N N . PRO B 1 107 ? -10.016 -9.969 -5.539 1 91.81 107 PRO B N 1
ATOM 2209 C CA . PRO B 1 107 ? -10.93 -9.359 -4.574 1 91.81 107 PRO B CA 1
ATOM 2210 C C . PRO B 1 107 ? -12.086 -10.281 -4.188 1 91.81 107 PRO B C 1
ATOM 2212 O O . PRO B 1 107 ? -12.414 -11.211 -4.93 1 91.81 107 PRO B O 1
ATOM 2215 N N . TYR B 1 108 ? -12.641 -9.969 -3.098 1 84.31 108 TYR B N 1
ATOM 2216 C CA . TYR B 1 108 ? -13.727 -10.789 -2.586 1 84.31 108 TYR B CA 1
ATOM 2217 C C . TYR B 1 108 ? -14.938 -10.742 -3.52 1 84.31 108 TYR B C 1
ATOM 2219 O O . TYR B 1 108 ? -15.281 -9.68 -4.039 1 84.31 108 TYR B O 1
ATOM 2227 N N . GLY B 1 109 ? -15.562 -11.82 -3.686 1 83.31 109 GLY B N 1
ATOM 2228 C CA . GLY B 1 109 ? -16.812 -11.906 -4.422 1 83.31 109 GLY B CA 1
ATOM 2229 C C . GLY B 1 109 ? -16.625 -11.891 -5.926 1 83.31 109 GLY B C 1
ATOM 2230 O O . GLY B 1 109 ? -17.578 -11.672 -6.676 1 83.31 109 GLY B O 1
ATOM 2231 N N . LEU B 1 110 ? -15.469 -11.961 -6.344 1 87.75 110 LEU B N 1
ATOM 2232 C CA . LEU B 1 110 ? -15.234 -12.039 -7.781 1 87.75 110 LEU B CA 1
ATOM 2233 C C . LEU B 1 110 ? -15.836 -13.312 -8.359 1 87.75 110 LEU B C 1
ATOM 2235 O O . LEU B 1 110 ? -15.422 -14.422 -8.016 1 87.75 110 LEU B O 1
ATOM 2239 N N . LYS B 1 111 ? -16.781 -13.211 -9.281 1 85.44 111 LYS B N 1
ATOM 2240 C CA . LYS B 1 111 ? -17.5 -14.336 -9.867 1 85.44 111 LYS B CA 1
ATOM 2241 C C . LYS B 1 111 ? -16.562 -15.211 -10.703 1 85.44 111 LYS B C 1
ATOM 2243 O O . LYS B 1 111 ? -16.734 -16.438 -10.766 1 85.44 111 LYS B O 1
ATOM 2248 N N . GLU B 1 112 ? -15.57 -14.609 -11.289 1 89.69 112 GLU B N 1
ATOM 2249 C CA . GLU B 1 112 ? -14.664 -15.297 -12.211 1 89.69 112 GLU B CA 1
ATOM 2250 C C . GLU B 1 112 ? -13.523 -15.984 -11.469 1 89.69 112 GLU B C 1
ATOM 2252 O O . GLU B 1 112 ? -12.68 -16.641 -12.078 1 89.69 112 GLU B O 1
ATOM 2257 N N . LEU B 1 113 ? -13.523 -15.906 -10.156 1 92.12 113 LEU B N 1
ATOM 2258 C CA . LEU B 1 113 ? -12.43 -16.453 -9.352 1 92.12 113 LEU B CA 1
ATOM 2259 C C . LEU B 1 113 ? -12.234 -17.938 -9.625 1 92.12 113 LEU B C 1
ATOM 2261 O O . LEU B 1 113 ? -11.102 -18.391 -9.789 1 92.12 113 LEU B O 1
ATOM 2265 N N . GLU B 1 114 ? -13.32 -18.672 -9.82 1 92.06 114 GLU B N 1
ATOM 2266 C CA . GLU B 1 114 ? -13.258 -20.125 -9.969 1 92.06 114 GLU B CA 1
ATOM 2267 C C . GLU B 1 114 ? -12.641 -20.516 -11.305 1 92.06 114 GLU B C 1
ATOM 2269 O O . GLU B 1 114 ? -12.109 -21.625 -11.453 1 92.06 114 GLU B O 1
ATOM 2274 N N . THR B 1 115 ? -12.711 -19.656 -12.25 1 94.19 115 THR B N 1
ATOM 2275 C CA . THR B 1 115 ? -12.211 -19.969 -13.586 1 94.19 115 THR B CA 1
ATOM 2276 C C . THR B 1 115 ? -10.742 -19.578 -13.727 1 94.19 115 THR B C 1
ATOM 2278 O O . THR B 1 115 ? -10.102 -19.906 -14.719 1 94.19 115 THR B O 1
ATOM 2281 N N . LEU B 1 116 ? -10.164 -18.938 -12.75 1 96.69 116 LEU B N 1
ATOM 2282 C CA . LEU B 1 116 ? -8.836 -18.328 -12.859 1 96.69 116 LEU B CA 1
ATOM 2283 C C . LEU B 1 116 ? -7.773 -19.406 -13.109 1 96.69 116 LEU B C 1
ATOM 2285 O O . LEU B 1 116 ? -6.934 -19.25 -13.992 1 96.69 116 LEU B O 1
ATOM 2289 N N . PRO B 1 117 ? -7.836 -20.531 -12.383 1 97.44 117 PRO B N 1
ATOM 2290 C CA . PRO B 1 117 ? -6.84 -21.562 -12.672 1 97.44 117 PRO B CA 1
ATOM 2291 C C . PRO B 1 117 ? -6.902 -22.062 -14.117 1 97.44 117 PRO B C 1
ATOM 2293 O O . PRO B 1 117 ? -5.867 -22.203 -14.773 1 97.44 117 PRO B O 1
ATOM 2296 N N . ASP B 1 118 ? -8.133 -22.234 -14.594 1 96.94 118 ASP B N 1
ATOM 2297 C CA . ASP B 1 118 ? -8.289 -22.672 -15.977 1 96.94 118 ASP B CA 1
ATOM 2298 C C . ASP B 1 118 ? -7.695 -21.656 -16.953 1 96.94 118 ASP B C 1
ATOM 2300 O O . ASP B 1 118 ? -7.02 -22.031 -17.906 1 96.94 118 ASP B O 1
ATOM 2304 N N . LEU B 1 119 ? -7.961 -20.422 -16.719 1 96.75 119 LEU B N 1
ATOM 2305 C CA . LEU B 1 119 ? -7.469 -19.375 -17.594 1 96.75 119 LEU B CA 1
ATOM 2306 C C . LEU B 1 119 ? -5.945 -19.359 -17.625 1 96.75 119 LEU B C 1
ATOM 2308 O O . LEU B 1 119 ? -5.344 -19.172 -18.688 1 96.75 119 LEU B O 1
ATOM 2312 N N . ILE B 1 120 ? -5.305 -19.578 -16.484 1 97.56 120 ILE B N 1
ATOM 2313 C CA . ILE B 1 120 ? -3.852 -19.578 -16.391 1 97.56 120 ILE B CA 1
ATOM 2314 C C . ILE B 1 120 ? -3.268 -20.719 -17.219 1 97.56 120 ILE B C 1
ATOM 2316 O O . ILE B 1 120 ? -2.33 -20.5 -17.984 1 97.56 120 ILE B O 1
ATOM 2320 N N . PHE B 1 121 ? -3.865 -21.875 -17.094 1 96.94 121 PHE B N 1
ATOM 2321 C CA . PHE B 1 121 ? -3.334 -23.047 -17.766 1 96.94 121 PHE B CA 1
ATOM 2322 C C . PHE B 1 121 ? -3.721 -23.031 -19.25 1 96.94 121 PHE B C 1
ATOM 2324 O O . PHE B 1 121 ? -2.918 -23.406 -20.109 1 96.94 121 PHE B O 1
ATOM 2331 N N . ASP B 1 122 ? -4.938 -22.578 -19.578 1 95.81 122 ASP B N 1
ATOM 2332 C CA . ASP B 1 122 ? -5.406 -22.531 -20.969 1 95.81 122 ASP B CA 1
ATOM 2333 C C . ASP B 1 122 ? -4.562 -21.562 -21.797 1 95.81 122 ASP B C 1
ATOM 2335 O O . ASP B 1 122 ? -4.371 -21.781 -23 1 95.81 122 ASP B O 1
ATOM 2339 N N . ASN B 1 123 ? -4.059 -20.547 -21.141 1 97.12 123 ASN B N 1
ATOM 2340 C CA . ASN B 1 123 ? -3.262 -19.562 -21.859 1 97.12 123 ASN B CA 1
ATOM 2341 C C . ASN B 1 123 ? -1.768 -19.828 -21.719 1 97.12 123 ASN B C 1
ATOM 2343 O O . ASN B 1 123 ? -0.942 -19 -22.094 1 97.12 123 ASN B O 1
ATOM 2347 N N . ASN B 1 124 ? -1.384 -20.938 -21.109 1 96.81 124 ASN B N 1
ATOM 2348 C CA . ASN B 1 124 ? -0.013 -21.438 -21.016 1 96.81 124 ASN B CA 1
ATOM 2349 C C . ASN B 1 124 ? 0.898 -20.406 -20.328 1 96.81 124 ASN B C 1
ATOM 2351 O O . ASN B 1 124 ? 2 -20.141 -20.812 1 96.81 124 ASN B O 1
ATOM 2355 N N . LEU B 1 125 ? 0.435 -19.812 -19.234 1 98.19 125 LEU B N 1
ATOM 2356 C CA . LEU B 1 125 ? 1.196 -18.781 -18.547 1 98.19 125 LEU B CA 1
ATOM 2357 C C . LEU B 1 125 ? 2.217 -19.391 -17.594 1 98.19 125 LEU B C 1
ATOM 2359 O O . LEU B 1 125 ? 3.154 -18.719 -17.156 1 98.19 125 LEU B O 1
ATOM 2363 N N . LEU B 1 126 ? 1.977 -20.625 -17.266 1 98.12 126 LEU B N 1
ATOM 2364 C CA . LEU B 1 126 ? 2.844 -21.297 -16.297 1 98.12 126 LEU B CA 1
ATOM 2365 C C . LEU B 1 126 ? 3.865 -22.188 -17 1 98.12 126 LEU B C 1
ATOM 2367 O O . LEU B 1 126 ? 3.508 -22.984 -17.859 1 98.12 126 LEU B O 1
ATOM 2371 N N . LYS B 1 127 ? 5.105 -22.062 -16.625 1 97 127 LYS B N 1
ATOM 2372 C CA . LYS B 1 127 ? 6.145 -22.953 -17.141 1 97 127 LYS B CA 1
ATOM 2373 C C . LYS B 1 127 ? 5.957 -24.375 -16.625 1 97 127 LYS B C 1
ATOM 2375 O O . LYS B 1 127 ? 5.219 -24.609 -15.664 1 97 127 LYS B O 1
ATOM 2380 N N . GLU B 1 128 ? 6.617 -25.344 -17.219 1 94 128 GLU B N 1
ATOM 2381 C CA . GLU B 1 128 ? 6.469 -26.766 -16.922 1 94 128 GLU B CA 1
ATOM 2382 C C . GLU B 1 128 ? 6.742 -27.031 -15.438 1 94 128 GLU B C 1
ATOM 2384 O O . GLU B 1 128 ? 5.996 -27.781 -14.789 1 94 128 GLU B O 1
ATOM 2389 N N . ASP B 1 129 ? 7.727 -26.438 -14.781 1 93.5 129 ASP B N 1
ATOM 2390 C CA . ASP B 1 129 ? 8.062 -26.641 -13.375 1 93.5 129 ASP B CA 1
ATOM 2391 C C . ASP B 1 129 ? 7.613 -25.453 -12.523 1 93.5 129 ASP B C 1
ATOM 2393 O O . ASP B 1 129 ? 8.125 -25.234 -11.422 1 93.5 129 ASP B O 1
ATOM 2397 N N . GLY B 1 130 ? 6.66 -24.766 -13.102 1 97.38 130 GLY B N 1
ATOM 2398 C CA . GLY B 1 130 ? 6.227 -23.562 -12.391 1 97.38 130 GLY B CA 1
ATOM 2399 C C . GLY B 1 130 ? 5.152 -23.844 -11.359 1 97.38 130 GLY B C 1
ATOM 2400 O O . GLY B 1 130 ? 4.625 -24.953 -11.281 1 97.38 130 GLY B O 1
ATOM 2401 N N . LEU B 1 131 ? 4.852 -22.859 -10.562 1 98.38 131 LEU B N 1
ATOM 2402 C CA . LEU B 1 131 ? 3.865 -22.953 -9.492 1 98.38 131 LEU B CA 1
ATOM 2403 C C . LEU B 1 131 ? 2.893 -21.781 -9.555 1 98.38 131 LEU B C 1
ATOM 2405 O O . LEU B 1 131 ? 3.305 -20.625 -9.758 1 98.38 131 LEU B O 1
ATOM 2409 N N . PHE B 1 132 ? 1.604 -22.094 -9.469 1 98.62 132 PHE B N 1
ATOM 2410 C CA . PHE B 1 132 ? 0.554 -21.078 -9.359 1 98.62 132 PHE B CA 1
ATOM 2411 C C . PHE B 1 132 ? -0.141 -21.172 -8 1 98.62 132 PHE B C 1
ATOM 2413 O O . PHE B 1 132 ? -0.597 -22.25 -7.602 1 98.62 132 PHE B O 1
ATOM 2420 N N . VAL B 1 133 ? -0.17 -20.062 -7.285 1 98.5 133 VAL B N 1
ATOM 2421 C CA . VAL B 1 133 ? -0.836 -20 -5.988 1 98.5 133 VAL B CA 1
ATOM 2422 C C . VAL B 1 133 ? -2.016 -19.031 -6.055 1 98.5 133 VAL B C 1
ATOM 2424 O O . VAL B 1 133 ? -1.856 -17.875 -6.453 1 98.5 133 VAL B O 1
ATOM 2427 N N . LEU B 1 134 ? -3.148 -19.5 -5.648 1 97.88 134 LEU B N 1
ATOM 2428 C CA . LEU B 1 134 ? -4.375 -18.703 -5.613 1 97.88 134 LEU B CA 1
ATOM 2429 C C . LEU B 1 134 ? -4.855 -18.516 -4.18 1 97.88 134 LEU B C 1
ATOM 2431 O O . LEU B 1 134 ? -5.133 -19.484 -3.475 1 97.88 134 LEU B O 1
ATOM 2435 N N . GLU B 1 135 ? -4.844 -17.266 -3.744 1 96 135 GLU B N 1
ATOM 2436 C CA . GLU B 1 135 ? -5.434 -16.953 -2.447 1 96 135 GLU B CA 1
ATOM 2437 C C . GLU B 1 135 ? -6.953 -16.812 -2.553 1 96 135 GLU B C 1
ATOM 2439 O O . GLU B 1 135 ? -7.461 -16.172 -3.471 1 96 135 GLU B O 1
ATOM 2444 N N . HIS B 1 136 ? -7.715 -17.438 -1.613 1 94.69 136 HIS B N 1
ATOM 2445 C CA . HIS B 1 136 ? -9.172 -17.391 -1.644 1 94.69 136 HIS B CA 1
ATOM 2446 C C . HIS B 1 136 ? -9.766 -17.688 -0.267 1 94.69 136 HIS B C 1
ATOM 2448 O O . HIS B 1 136 ? -9.039 -18.047 0.66 1 94.69 136 HIS B O 1
ATOM 2454 N N . GLY B 1 137 ? -10.977 -17.375 -0.129 1 91.69 137 GLY B N 1
ATOM 2455 C CA . GLY B 1 137 ? -11.672 -17.656 1.118 1 91.69 137 GLY B CA 1
ATOM 2456 C C . GLY B 1 137 ? -12.031 -19.125 1.289 1 91.69 137 GLY B C 1
ATOM 2457 O O . GLY B 1 137 ? -11.656 -19.953 0.462 1 91.69 137 GLY B O 1
ATOM 2458 N N . LYS B 1 138 ? -12.719 -19.391 2.326 1 90.38 138 LYS B N 1
ATOM 2459 C CA . LYS B 1 138 ? -13.008 -20.766 2.721 1 90.38 138 LYS B CA 1
ATOM 2460 C C . LYS B 1 138 ? -14.086 -21.375 1.83 1 90.38 138 LYS B C 1
ATOM 2462 O O . LYS B 1 138 ? -14.219 -22.594 1.762 1 90.38 138 LYS B O 1
ATOM 2467 N N . THR B 1 139 ? -14.828 -20.609 1.17 1 90.38 139 THR B N 1
ATOM 2468 C CA . THR B 1 139 ? -15.984 -21.109 0.422 1 90.38 139 THR B CA 1
ATOM 2469 C C . THR B 1 139 ? -15.547 -21.672 -0.923 1 90.38 139 THR B C 1
ATOM 2471 O O . THR B 1 139 ? -16.312 -22.406 -1.569 1 90.38 139 THR B O 1
ATOM 2474 N N . ASN B 1 140 ? -14.375 -21.344 -1.388 1 91.88 140 ASN B N 1
ATOM 2475 C CA . ASN B 1 140 ? -13.859 -21.859 -2.646 1 91.88 140 ASN B CA 1
ATOM 2476 C C . ASN B 1 140 ? -13.031 -23.125 -2.428 1 91.88 140 ASN B C 1
ATOM 2478 O O . ASN B 1 140 ? -12.297 -23.234 -1.441 1 91.88 140 ASN B O 1
ATOM 2482 N N . ASN B 1 141 ? -13.211 -24.062 -3.324 1 92.31 141 ASN B N 1
ATOM 2483 C CA . ASN B 1 141 ? -12.469 -25.312 -3.297 1 92.31 141 ASN B CA 1
ATOM 2484 C C . ASN B 1 141 ? -12.008 -25.719 -4.691 1 92.31 141 ASN B C 1
ATOM 2486 O O . ASN B 1 141 ? -12.812 -25.812 -5.621 1 92.31 141 ASN B O 1
ATOM 2490 N N . PHE B 1 142 ? -10.703 -26.109 -4.812 1 96.38 142 PHE B N 1
ATOM 2491 C CA . PHE B 1 142 ? -10.133 -26.391 -6.129 1 96.38 142 PHE B CA 1
ATOM 2492 C C . PHE B 1 142 ? -9.516 -27.781 -6.176 1 96.38 142 PHE B C 1
ATOM 2494 O O . PHE B 1 142 ? -8.766 -28.094 -7.098 1 96.38 142 PH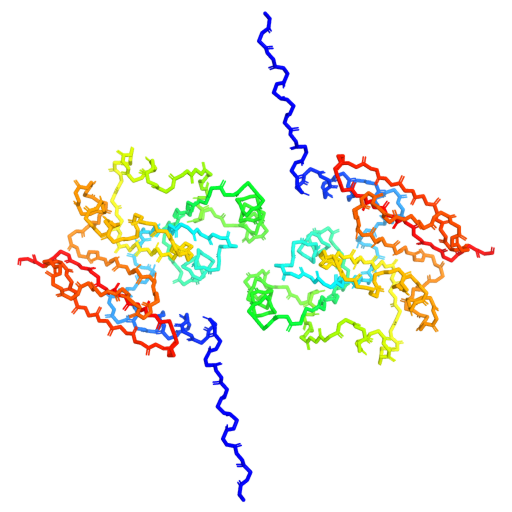E B O 1
ATOM 2501 N N . GLU B 1 143 ? -9.812 -28.594 -5.301 1 95.5 143 GLU B N 1
ATOM 2502 C CA . GLU B 1 143 ? -9.156 -29.891 -5.121 1 95.5 143 GLU B CA 1
ATOM 2503 C C . GLU B 1 143 ? -9.422 -30.812 -6.305 1 95.5 143 GLU B C 1
ATOM 2505 O O . GLU B 1 143 ? -8.648 -31.734 -6.57 1 95.5 143 GLU B O 1
ATOM 2510 N N . GLU B 1 144 ? -10.453 -30.578 -7.031 1 95.44 144 GLU B N 1
ATOM 2511 C CA . GLU B 1 144 ? -10.812 -31.438 -8.156 1 95.44 144 GLU B CA 1
ATOM 2512 C C . GLU B 1 144 ? -10.125 -30.984 -9.438 1 95.44 144 GLU B C 1
ATOM 2514 O O . GLU B 1 144 ? -10.203 -31.656 -10.461 1 95.44 144 GLU B O 1
ATOM 2519 N N . HIS B 1 145 ? -9.547 -29.859 -9.461 1 96.38 145 HIS B N 1
ATOM 2520 C CA . HIS B 1 145 ? -8.852 -29.375 -10.648 1 96.38 145 HIS B CA 1
ATOM 2521 C C . HIS B 1 145 ? -7.688 -30.297 -11.008 1 96.38 145 HIS B C 1
ATOM 2523 O O . HIS B 1 145 ? -6.922 -30.703 -10.133 1 96.38 145 HIS B O 1
ATOM 2529 N N . PRO B 1 146 ? -7.43 -30.562 -12.258 1 95.56 146 PRO B N 1
ATOM 2530 C CA . PRO B 1 146 ? -6.406 -31.531 -12.68 1 95.56 146 PRO B CA 1
ATOM 2531 C C . PRO B 1 146 ? -4.992 -31.078 -12.312 1 95.56 146 PRO B C 1
ATOM 2533 O O . PRO B 1 146 ? -4.098 -31.922 -12.148 1 95.56 146 PRO B O 1
ATOM 2536 N N . CYS B 1 147 ? -4.809 -29.812 -12.141 1 97.38 147 CYS B N 1
ATOM 2537 C CA . CYS B 1 147 ? -3.467 -29.297 -11.883 1 97.38 147 CYS B CA 1
ATOM 2538 C C . CYS B 1 147 ? -3.299 -28.922 -10.422 1 97.38 147 CYS B C 1
ATOM 2540 O O . CYS B 1 147 ? -2.32 -28.266 -10.055 1 97.38 147 CYS B O 1
ATOM 2542 N N . PHE B 1 148 ? -4.262 -29.312 -9.594 1 97.94 148 PHE B N 1
ATOM 2543 C CA . PHE B 1 148 ? -4.211 -29.016 -8.172 1 97.94 148 PHE B CA 1
ATOM 2544 C C . PHE B 1 148 ? -3.111 -29.812 -7.484 1 97.94 148 PHE B C 1
ATOM 2546 O O . PHE B 1 148 ? -2.951 -31 -7.738 1 97.94 148 PHE B O 1
ATOM 2553 N N . LEU B 1 149 ? -2.342 -29.094 -6.617 1 97.12 149 LEU B N 1
ATOM 2554 C CA . LEU B 1 149 ? -1.269 -29.781 -5.898 1 97.12 149 LEU B CA 1
ATOM 2555 C C . LEU B 1 149 ? -1.596 -29.891 -4.414 1 97.12 149 LEU B C 1
ATOM 2557 O O . LEU B 1 149 ? -1.599 -31 -3.859 1 97.12 149 LEU B O 1
ATOM 2561 N N . GLU B 1 150 ? -1.863 -28.812 -3.742 1 97.12 150 GLU B N 1
ATOM 2562 C CA . GLU B 1 150 ? -2.172 -28.812 -2.316 1 97.12 150 GLU B CA 1
ATOM 2563 C C . GLU B 1 150 ? -2.871 -27.516 -1.901 1 97.12 150 GLU B C 1
ATOM 2565 O O . GLU B 1 150 ? -2.943 -26.562 -2.682 1 97.12 150 GLU B O 1
ATOM 2570 N N . ARG B 1 151 ? -3.404 -27.547 -0.734 1 97.19 151 ARG B N 1
ATOM 2571 C CA . ARG B 1 151 ? -4.055 -26.406 -0.121 1 97.19 151 ARG B CA 1
ATOM 2572 C C . ARG B 1 151 ? -3.506 -26.141 1.278 1 97.19 151 ARG B C 1
ATOM 2574 O O . ARG B 1 151 ? -3.297 -27.078 2.053 1 97.19 151 ARG B O 1
ATOM 2581 N N . ARG B 1 152 ? -3.186 -24.859 1.546 1 95.75 152 ARG B N 1
ATOM 2582 C CA . ARG B 1 152 ? -2.773 -24.422 2.877 1 95.75 152 ARG B CA 1
ATOM 2583 C C . ARG B 1 152 ? -3.781 -23.453 3.473 1 95.75 152 ARG B C 1
ATOM 2585 O O . ARG B 1 152 ? -4.242 -22.531 2.791 1 95.75 152 ARG B O 1
ATOM 2592 N N . ILE B 1 153 ? -4.031 -23.672 4.793 1 94.19 153 ILE B N 1
ATOM 2593 C CA . ILE B 1 153 ? -5.066 -22.875 5.445 1 94.19 153 ILE B CA 1
ATOM 2594 C C . ILE B 1 153 ? -4.465 -22.125 6.629 1 94.19 153 ILE B C 1
ATOM 2596 O O . ILE B 1 153 ? -3.826 -22.719 7.496 1 94.19 153 ILE B O 1
ATOM 2600 N N . TYR B 1 154 ? -4.652 -20.859 6.605 1 92.38 154 TYR B N 1
ATOM 2601 C CA . TYR B 1 154 ? -4.262 -19.984 7.711 1 92.38 154 TYR B CA 1
ATOM 2602 C C . TYR B 1 154 ? -5.426 -19.109 8.148 1 92.38 154 TYR B C 1
ATOM 2604 O O . TYR B 1 154 ? -5.609 -18 7.629 1 92.38 154 TYR B O 1
ATOM 2612 N N . GLY B 1 155 ? -6.16 -19.641 9.18 1 88.5 155 GLY B N 1
ATOM 2613 C CA . GLY B 1 155 ? -7.367 -18.922 9.555 1 88.5 155 GLY B CA 1
ATOM 2614 C C . GLY B 1 155 ? -8.406 -18.891 8.453 1 88.5 155 GLY B C 1
ATOM 2615 O O . GLY B 1 155 ? -8.859 -19.938 7.988 1 88.5 155 GLY B O 1
ATOM 2616 N N . SER B 1 156 ? -8.758 -17.656 8.047 1 88.25 156 SER B N 1
ATOM 2617 C CA . SER B 1 156 ? -9.758 -17.5 7 1 88.25 156 SER B CA 1
ATOM 2618 C C . SER B 1 156 ? -9.117 -17.438 5.621 1 88.25 156 SER B C 1
ATOM 2620 O O . SER B 1 156 ? -9.812 -17.422 4.605 1 88.25 156 SER B O 1
ATOM 2622 N N . VAL B 1 157 ? -7.816 -17.438 5.574 1 91.38 157 VAL B N 1
ATOM 2623 C CA . VAL B 1 157 ? -7.086 -17.328 4.316 1 91.38 157 VAL B CA 1
ATOM 2624 C C . VAL B 1 157 ? -6.68 -18.719 3.834 1 91.38 157 VAL B C 1
ATOM 2626 O O . VAL B 1 157 ? -6.137 -19.516 4.602 1 91.38 157 VAL B O 1
ATOM 2629 N N . ASN B 1 158 ? -7.031 -18.984 2.604 1 94.81 158 ASN B N 1
ATOM 2630 C CA . ASN B 1 158 ? -6.613 -20.219 1.952 1 94.81 158 ASN B CA 1
ATOM 2631 C C . ASN B 1 158 ? -5.664 -19.938 0.788 1 94.81 158 ASN B C 1
ATOM 2633 O O . ASN B 1 158 ? -5.867 -19 0.025 1 94.81 158 ASN B O 1
ATOM 2637 N N . PHE B 1 159 ? -4.637 -20.781 0.659 1 97.25 159 PHE B N 1
ATOM 2638 C CA . PHE B 1 159 ? -3.77 -20.812 -0.513 1 97.25 159 PHE B CA 1
ATOM 2639 C C . PHE B 1 159 ? -3.887 -22.141 -1.246 1 97.25 159 PHE B C 1
ATOM 2641 O O . PHE B 1 159 ? -3.574 -23.188 -0.687 1 97.25 159 PHE B O 1
ATOM 2648 N N . SER B 1 160 ? -4.383 -22.125 -2.477 1 97.94 160 SER B N 1
ATOM 2649 C CA . SER B 1 160 ? -4.375 -23.297 -3.33 1 97.94 160 SER B CA 1
ATOM 2650 C C . SER B 1 160 ? -3.191 -23.281 -4.293 1 97.94 160 SER B C 1
ATOM 2652 O O . SER B 1 160 ? -2.965 -22.281 -4.984 1 97.94 160 SER B O 1
ATOM 2654 N N . PHE B 1 161 ? -2.459 -24.359 -4.309 1 98.38 161 PHE B N 1
ATOM 2655 C CA . PHE B 1 161 ? -1.288 -24.5 -5.164 1 98.38 161 PHE B CA 1
ATOM 2656 C C . PHE B 1 161 ? -1.616 -25.328 -6.398 1 98.38 161 PHE B C 1
ATOM 2658 O O . PHE B 1 161 ? -2.322 -26.344 -6.305 1 98.38 161 PHE B O 1
ATOM 2665 N N . PHE B 1 162 ? -1.146 -24.891 -7.543 1 98.31 162 PHE B N 1
ATOM 2666 C CA . PHE B 1 162 ? -1.336 -25.594 -8.805 1 98.31 162 PHE B CA 1
ATOM 2667 C C . PHE B 1 162 ? -0.008 -25.766 -9.531 1 98.31 162 PHE B C 1
ATOM 2669 O O . PHE B 1 162 ? 0.865 -24.906 -9.453 1 98.31 162 PHE B O 1
ATOM 2676 N N . GLY B 1 163 ? 0.215 -26.797 -10.258 1 97.56 163 GLY B N 1
ATOM 2677 C CA . GLY B 1 163 ? 1.351 -27.078 -11.117 1 97.56 163 GLY B CA 1
ATOM 2678 C C . GLY B 1 163 ? 1.027 -28.047 -12.242 1 97.56 163 GLY B C 1
ATOM 2679 O O . GLY B 1 163 ? 0.026 -28.766 -12.18 1 97.56 163 GLY B O 1
ATOM 2680 N N . ILE B 1 164 ? 1.855 -27.953 -13.297 1 91.38 164 ILE B N 1
ATOM 2681 C CA . ILE B 1 164 ? 1.662 -28.891 -14.398 1 91.38 164 ILE B CA 1
ATOM 2682 C C . ILE B 1 164 ? 2.117 -30.281 -13.977 1 91.38 164 ILE B C 1
ATOM 2684 O O . ILE B 1 164 ? 3.225 -30.453 -13.461 1 91.38 164 ILE B O 1
ATOM 2688 N N . GLN B 1 165 ? 1.21 -31.156 -13.719 1 79.12 165 GLN B N 1
ATOM 2689 C CA . GLN B 1 165 ? 1.519 -32.531 -13.344 1 79.12 165 GLN B CA 1
ATOM 2690 C C . GLN B 1 165 ? 1.861 -33.375 -14.578 1 79.12 165 GLN B C 1
ATOM 2692 O O . GLN B 1 165 ? 1.31 -33.156 -15.656 1 79.12 165 GLN B O 1
ATOM 2697 N N . GLY B 1 166 ? 3.223 -33.594 -14.852 1 57.62 166 GLY B N 1
ATOM 2698 C CA . GLY B 1 166 ? 3.654 -34.438 -15.938 1 57.62 166 GLY B CA 1
ATOM 2699 C C . GLY B 1 166 ? 2.705 -35.594 -16.188 1 57.62 166 GLY B C 1
ATOM 2700 O O . GLY B 1 166 ? 1.915 -35.969 -15.312 1 57.62 166 GLY B O 1
#

Solvent-accessible surface area (backbone atoms only — not comparable to full-atom values): 18316 Å² total; per-residue (Å²): 129,87,80,78,77,70,73,69,75,44,77,58,51,47,50,54,51,48,55,57,56,46,55,75,76,45,60,40,65,69,70,27,32,34,36,27,37,50,30,53,75,26,65,64,54,50,50,43,52,73,55,38,27,54,31,33,39,30,29,18,60,51,64,60,35,37,51,48,35,49,48,52,36,56,71,54,70,50,84,36,58,48,76,39,79,35,54,58,67,60,48,52,74,69,44,86,58,62,21,44,31,38,40,33,48,65,66,87,86,50,83,61,58,82,49,45,64,55,54,41,60,76,47,51,32,57,36,74,90,15,41,36,37,40,44,44,50,79,87,65,82,59,80,83,46,90,38,46,71,52,76,47,77,49,86,68,44,29,38,40,33,30,35,61,70,129,127,88,79,79,77,70,73,68,73,45,79,58,50,47,50,55,51,47,54,56,55,45,55,76,76,46,61,41,65,68,71,28,34,33,36,28,37,51,30,55,74,27,65,63,53,51,50,43,50,74,56,38,27,53,32,34,37,30,29,17,60,52,65,60,34,38,52,48,35,49,48,53,37,55,71,54,70,51,86,37,57,48,76,39,77,36,54,58,69,59,47,52,75,69,44,87,59,63,20,44,32,36,39,34,47,65,65,85,86,50,82,62,59,82,50,44,64,55,55,42,59,76,47,52,32,57,35,73,89,14,42,36,39,40,45,43,51,79,88,65,83,59,81,83,45,89,36,48,71,51,75,47,78,49,87,69,44,28,39,39,34,31,35,62,70,128